Protein AF-A0A965YKV5-F1 (afdb_monomer)

Solvent-accessible surface area (backbone atoms only — not comparable to full-atom values): 16402 Å² total; per-residue (Å²): 143,79,88,69,66,51,101,84,70,52,52,84,36,39,38,31,47,65,87,44,79,47,70,55,29,44,84,82,20,58,46,67,48,77,40,83,42,56,80,60,80,86,67,69,46,98,87,71,46,53,93,60,73,86,74,56,63,46,33,51,36,50,33,40,34,44,29,26,60,61,35,47,43,69,59,47,54,48,47,56,51,54,64,68,68,43,84,58,41,46,36,37,39,73,37,78,88,80,71,43,81,45,76,42,32,23,27,73,58,91,79,76,91,77,56,72,41,61,65,88,93,47,72,61,23,33,47,68,43,71,48,46,35,40,45,45,95,78,68,60,60,70,28,43,40,40,74,47,66,33,37,85,88,54,50,71,49,52,70,56,87,65,44,73,67,49,78,89,48,53,56,40,69,67,41,41,30,35,55,78,89,53,105,53,83,50,36,34,30,34,62,40,83,83,54,55,85,64,32,73,75,55,102,80,67,46,70,43,82,47,80,48,70,76,80,53,69,46,76,46,38,58,26,37,64,45,66,38,72,57,72,73,67,41,75,79,47,26,59,68,60,84,97,49,40,85,71,31,31,14,57,28,74,85,62,81,43,61,76,45,49,56,70,37,76,42,65,40,85,58,71,40,57,32,19,57,38,68,87

Structure (mmCIF, N/CA/C/O backbone):
data_AF-A0A965YKV5-F1
#
_entry.id   AF-A0A965YKV5-F1
#
loop_
_atom_site.group_PDB
_atom_site.id
_atom_site.type_symbol
_atom_site.label_atom_id
_atom_site.label_alt_id
_atom_site.label_comp_id
_atom_site.label_asym_id
_atom_site.label_entity_id
_atom_site.label_seq_id
_atom_site.pdbx_PDB_ins_code
_atom_site.Cartn_x
_atom_site.Cartn_y
_atom_site.Cartn_z
_atom_site.occupancy
_atom_site.B_iso_or_equiv
_atom_site.auth_seq_id
_atom_site.auth_comp_id
_atom_site.auth_asym_id
_atom_site.auth_atom_id
_atom_site.pdbx_PDB_model_num
ATOM 1 N N . MET A 1 1 ? -12.030 -16.998 28.968 1.00 40.94 1 MET A N 1
ATOM 2 C CA . MET A 1 1 ? -10.684 -16.764 29.525 1.00 40.94 1 MET A CA 1
ATOM 3 C C . MET A 1 1 ? -9.657 -17.226 28.504 1.00 40.94 1 MET A C 1
ATOM 5 O O . MET A 1 1 ? -9.326 -18.397 28.493 1.00 40.94 1 MET A O 1
ATOM 9 N N . ILE A 1 2 ? -9.227 -16.317 27.627 1.00 27.81 2 ILE A N 1
ATOM 10 C CA . ILE A 1 2 ? -7.944 -16.341 26.911 1.00 27.81 2 ILE A CA 1
ATOM 11 C C . ILE A 1 2 ? -7.594 -14.856 26.789 1.00 27.81 2 ILE A C 1
ATOM 13 O O . ILE A 1 2 ? -8.200 -14.149 25.991 1.00 27.81 2 ILE A O 1
ATOM 17 N N . ILE A 1 3 ? -6.732 -14.348 27.670 1.00 35.91 3 ILE A N 1
ATOM 18 C CA . ILE A 1 3 ? -6.155 -13.011 27.503 1.00 35.91 3 ILE A CA 1
ATOM 19 C C . ILE A 1 3 ? -4.895 -13.251 26.681 1.00 35.91 3 ILE A C 1
ATOM 21 O O . ILE A 1 3 ? -3.844 -13.559 27.233 1.00 35.91 3 ILE A O 1
ATOM 25 N N . ALA A 1 4 ? -5.033 -13.226 25.359 1.00 39.59 4 ALA A N 1
ATOM 26 C CA . ALA A 1 4 ? -3.879 -13.196 24.480 1.00 39.59 4 ALA A CA 1
ATOM 27 C C . ALA A 1 4 ? -3.306 -11.774 24.561 1.00 39.59 4 ALA A C 1
ATOM 29 O O . ALA A 1 4 ? -3.903 -10.832 24.049 1.00 39.59 4 ALA A O 1
ATOM 30 N N . GLN A 1 5 ? -2.216 -11.607 25.308 1.00 37.53 5 GLN A N 1
ATOM 31 C CA . GLN A 1 5 ? -1.367 -10.424 25.204 1.00 37.53 5 GLN A CA 1
ATOM 32 C C . GLN A 1 5 ? -0.442 -10.641 24.005 1.00 37.53 5 GLN A C 1
ATOM 34 O O . GLN A 1 5 ? 0.254 -11.652 23.947 1.00 37.53 5 GLN A O 1
ATOM 39 N N . THR A 1 6 ? -0.471 -9.724 23.041 1.00 47.38 6 THR A N 1
ATOM 40 C CA . THR A 1 6 ? 0.520 -9.659 21.955 1.00 47.38 6 THR A CA 1
ATOM 41 C C . THR A 1 6 ? 1.818 -9.023 22.451 1.00 47.38 6 THR A C 1
ATOM 43 O O . THR A 1 6 ? 1.819 -8.372 23.493 1.00 47.38 6 THR A O 1
ATOM 46 N N . GLU A 1 7 ? 2.908 -9.181 21.697 1.00 42.69 7 GLU A N 1
ATOM 47 C CA . GLU A 1 7 ? 4.291 -8.806 22.056 1.00 42.69 7 GLU A CA 1
ATOM 48 C C . GLU A 1 7 ? 4.486 -7.343 22.518 1.00 42.69 7 GLU A C 1
ATOM 50 O O . GLU A 1 7 ? 5.434 -7.063 23.245 1.00 42.69 7 GLU A O 1
ATOM 55 N N . ASN A 1 8 ? 3.541 -6.440 22.218 1.00 48.09 8 ASN A N 1
ATOM 56 C CA . ASN A 1 8 ? 3.524 -5.041 22.678 1.00 48.09 8 ASN A CA 1
ATOM 57 C C . ASN A 1 8 ? 2.603 -4.755 23.891 1.00 48.09 8 ASN A C 1
ATOM 59 O O . ASN A 1 8 ? 2.374 -3.602 24.246 1.00 48.09 8 ASN A O 1
ATOM 63 N N . GLY A 1 9 ? 2.031 -5.777 24.536 1.00 55.31 9 GLY A N 1
ATOM 64 C CA . GLY A 1 9 ? 1.206 -5.631 25.747 1.00 55.31 9 GLY A CA 1
ATOM 65 C C . GLY A 1 9 ? -0.213 -5.078 25.537 1.00 55.31 9 GLY A C 1
ATOM 66 O O . GLY A 1 9 ? -0.958 -4.927 26.509 1.00 55.31 9 GLY A O 1
ATOM 67 N N . TYR A 1 10 ? -0.622 -4.804 24.296 1.00 59.34 10 TYR A N 1
ATOM 68 C CA . TYR A 1 10 ? -1.963 -4.308 23.980 1.00 59.34 10 TYR A CA 1
ATOM 69 C C . TYR A 1 10 ? -3.034 -5.395 24.122 1.00 59.34 10 TYR A C 1
ATOM 71 O O . TYR A 1 10 ? -2.814 -6.566 23.802 1.00 59.34 10 TYR A O 1
ATOM 79 N N . LYS A 1 11 ? -4.218 -5.005 24.604 1.00 68.38 11 LYS A N 1
ATOM 80 C CA . LYS A 1 11 ? -5.379 -5.894 24.705 1.00 68.38 11 LYS A CA 1
ATOM 81 C C . LYS A 1 11 ? -6.267 -5.728 23.473 1.00 68.38 11 LYS A C 1
ATOM 83 O O . LYS A 1 11 ? -6.603 -4.608 23.109 1.00 68.38 11 LYS A O 1
ATOM 88 N N . PHE A 1 12 ? -6.717 -6.838 22.888 1.00 70.56 12 PHE A N 1
ATOM 89 C CA . PHE A 1 12 ? -7.624 -6.851 21.726 1.00 70.56 12 PHE A CA 1
ATOM 90 C C . PHE A 1 12 ? -9.000 -6.196 21.963 1.00 70.56 12 PHE A C 1
ATOM 92 O O . PHE A 1 12 ? -9.751 -5.995 21.015 1.00 70.56 12 PHE A O 1
ATOM 99 N N . ASP A 1 13 ? -9.355 -5.902 23.216 1.00 77.81 13 ASP A N 1
ATOM 100 C CA . ASP A 1 13 ? -10.606 -5.245 23.622 1.00 77.81 13 ASP A CA 1
ATOM 101 C C . ASP A 1 13 ? -10.463 -3.720 23.787 1.00 77.81 13 ASP A C 1
ATOM 103 O O . ASP A 1 13 ? -11.301 -3.078 24.432 1.00 77.81 13 ASP A O 1
ATOM 107 N N . SER A 1 14 ? -9.368 -3.158 23.268 1.00 85.94 14 SER A N 1
ATOM 108 C CA . SER A 1 14 ? -8.971 -1.774 23.490 1.00 85.94 14 SER A CA 1
ATOM 109 C C . SER A 1 14 ? -8.605 -1.053 22.189 1.00 85.94 14 SER A C 1
ATOM 111 O O . SER A 1 14 ? -8.131 -1.661 21.232 1.00 85.94 14 SER A O 1
ATOM 113 N N . VAL A 1 15 ? -8.819 0.261 22.180 1.00 89.75 15 VAL A N 1
ATOM 114 C CA . VAL A 1 15 ? -8.443 1.200 21.115 1.00 89.75 15 VAL A CA 1
ATOM 115 C C . VAL A 1 15 ? -7.673 2.355 21.743 1.00 89.75 15 VAL A C 1
ATOM 117 O O . VAL A 1 15 ? -8.014 2.793 22.844 1.00 89.75 15 VAL A O 1
ATOM 120 N N . CYS A 1 16 ? -6.645 2.849 21.064 1.00 90.81 16 CYS A N 1
ATOM 121 C CA . CYS A 1 16 ? -6.004 4.108 21.425 1.00 90.81 16 CYS A CA 1
ATOM 122 C C . CYS A 1 16 ? -6.558 5.205 20.524 1.00 90.81 16 CYS A C 1
ATOM 124 O O . CYS A 1 16 ? -6.556 5.042 19.307 1.00 90.81 16 CYS A O 1
ATOM 126 N N . ILE A 1 17 ? -7.023 6.307 21.098 1.00 90.81 17 ILE A N 1
ATOM 127 C CA . ILE A 1 17 ? -7.524 7.460 20.352 1.00 90.81 17 ILE A CA 1
ATOM 128 C C . ILE A 1 17 ? -6.757 8.670 20.863 1.00 90.81 17 ILE A C 1
ATOM 130 O O . ILE A 1 17 ? -6.802 8.975 22.054 1.00 90.81 17 ILE A O 1
ATOM 134 N N . ASN A 1 18 ? -6.019 9.326 19.971 1.00 89.50 18 ASN A N 1
ATOM 135 C CA . ASN A 1 18 ? -5.153 10.463 20.272 1.00 89.50 18 ASN A CA 1
ATOM 136 C C . ASN A 1 18 ? -4.232 10.237 21.492 1.00 89.50 18 ASN A C 1
ATOM 138 O O . ASN A 1 18 ? -4.117 11.085 22.376 1.00 89.50 18 ASN A O 1
ATOM 142 N N . GLY A 1 19 ? -3.632 9.047 21.591 1.00 86.19 19 GLY A N 1
ATOM 143 C CA . GLY A 1 19 ? -2.753 8.669 22.705 1.00 86.19 19 GLY A CA 1
ATOM 144 C C . GLY A 1 19 ? -3.462 8.195 23.983 1.00 86.19 19 GLY A C 1
ATOM 145 O O . GLY A 1 19 ? -2.792 7.721 24.903 1.00 86.19 19 GLY A O 1
ATOM 146 N N . GLU A 1 20 ? -4.796 8.262 24.061 1.00 89.81 20 GLU A N 1
ATOM 147 C CA . GLU A 1 20 ? -5.568 7.744 25.193 1.00 89.81 20 GLU A CA 1
ATOM 148 C C . GLU A 1 20 ? -6.179 6.368 24.904 1.00 89.81 20 GLU A C 1
ATOM 150 O O . GLU A 1 20 ? -6.888 6.170 23.919 1.00 89.81 20 GLU A O 1
ATOM 155 N N . TRP A 1 21 ? -5.964 5.416 25.815 1.00 90.62 21 TRP A N 1
ATOM 156 C CA . TRP A 1 21 ? -6.527 4.071 25.708 1.00 90.62 21 TRP A CA 1
ATOM 157 C C . TRP A 1 21 ? -7.945 3.986 26.276 1.00 90.62 21 TRP A C 1
ATOM 159 O O . TRP A 1 21 ? -8.195 4.349 27.432 1.00 90.62 21 TRP A O 1
ATOM 169 N N . PHE A 1 22 ? -8.842 3.409 25.480 1.00 89.56 22 PHE A N 1
ATOM 170 C CA . PHE A 1 22 ? -10.213 3.063 25.835 1.00 89.56 22 PHE A CA 1
ATOM 171 C C . PHE A 1 22 ? -10.396 1.551 25.707 1.00 89.56 22 PHE A C 1
ATOM 173 O O . PHE A 1 22 ? -9.941 0.945 24.742 1.00 89.56 22 PHE A O 1
ATOM 180 N N . SER A 1 23 ? -11.051 0.935 26.690 1.00 86.38 23 SER A N 1
ATOM 181 C CA . SER A 1 23 ? -11.258 -0.519 26.764 1.00 86.38 23 SER A CA 1
ATOM 182 C C . SER A 1 23 ? -12.742 -0.859 26.885 1.00 86.38 23 SER A C 1
ATOM 184 O O . SER A 1 23 ? -13.577 0.028 27.065 1.00 86.38 23 SER A O 1
ATOM 186 N N . GLY A 1 24 ? -13.083 -2.146 26.796 1.00 79.44 24 GLY A N 1
ATOM 187 C CA . GLY A 1 24 ? -14.477 -2.602 26.842 1.00 79.44 24 GLY A CA 1
ATOM 188 C C . GLY A 1 24 ? -15.138 -2.666 25.466 1.00 79.44 24 GLY A C 1
ATOM 189 O O . GLY A 1 24 ? -16.363 -2.781 25.367 1.00 79.44 24 GLY A O 1
ATOM 190 N N . ILE A 1 25 ? -14.326 -2.634 24.410 1.00 80.19 25 ILE A N 1
ATOM 191 C CA . ILE A 1 25 ? -14.756 -2.956 23.057 1.00 80.19 25 ILE A CA 1
ATOM 192 C C . ILE A 1 25 ? -14.892 -4.470 23.027 1.00 80.19 25 ILE A C 1
ATOM 194 O O . ILE A 1 25 ? -13.917 -5.206 23.177 1.00 80.19 25 ILE A O 1
ATOM 198 N N . GLY A 1 26 ? -16.119 -4.969 22.903 1.00 67.44 26 GLY A N 1
ATOM 199 C CA . GLY A 1 26 ? -16.312 -6.408 22.746 1.00 67.44 26 GLY A CA 1
ATOM 200 C C . GLY A 1 26 ? -15.537 -6.921 21.524 1.00 67.44 26 GLY A C 1
ATOM 201 O O . GLY A 1 26 ? -15.268 -6.169 20.594 1.00 67.44 26 GLY A O 1
ATOM 202 N N . TYR A 1 27 ? -15.246 -8.221 21.454 1.00 62.66 27 TYR A N 1
ATOM 203 C CA . TYR A 1 27 ? -14.581 -8.812 20.278 1.00 62.66 27 TYR A CA 1
ATOM 204 C C . TYR A 1 27 ? -15.327 -8.528 18.951 1.00 62.66 27 TYR A C 1
ATOM 206 O O . TYR A 1 27 ? -14.717 -8.372 17.894 1.00 62.66 27 TYR A O 1
ATOM 214 N N . GLN A 1 28 ? -16.658 -8.417 19.021 1.00 68.81 28 GLN A N 1
ATOM 215 C CA . GLN A 1 28 ? -17.547 -8.027 17.915 1.00 68.81 28 GLN A CA 1
ATOM 216 C C . GLN A 1 28 ? -17.759 -6.508 17.800 1.00 68.81 28 GLN A C 1
ATOM 218 O O . GLN A 1 28 ? -18.384 -6.047 16.856 1.00 68.81 28 GLN A O 1
ATOM 223 N N . GLY A 1 29 ? -17.286 -5.739 18.780 1.00 74.94 29 GLY A N 1
ATOM 224 C CA . GLY A 1 29 ? -17.462 -4.294 18.841 1.00 74.94 29 GLY A CA 1
ATOM 225 C C . GLY A 1 29 ? -16.466 -3.524 17.984 1.00 74.94 29 GLY A C 1
ATOM 226 O O . GLY A 1 29 ? -16.753 -2.391 17.637 1.00 74.94 29 GLY A O 1
ATOM 227 N N . LEU A 1 30 ? -15.332 -4.124 17.613 1.00 83.94 30 LEU A N 1
ATOM 228 C CA . LEU A 1 30 ? -14.407 -3.542 16.643 1.00 83.94 30 LEU A CA 1
ATOM 229 C C . LEU A 1 30 ? -14.724 -4.079 15.247 1.00 83.94 30 LEU A C 1
ATOM 231 O O . LEU A 1 30 ? -14.591 -5.281 15.001 1.00 83.94 30 LEU A O 1
ATOM 235 N N . LEU A 1 31 ? -15.115 -3.204 14.334 1.00 84.88 31 LEU A N 1
ATOM 236 C CA . LEU A 1 31 ? -15.301 -3.508 12.920 1.00 84.88 31 LEU A CA 1
ATOM 237 C C . LEU A 1 31 ? -14.370 -2.608 12.121 1.00 84.88 31 LEU A C 1
ATOM 239 O O . LEU A 1 31 ? -14.392 -1.398 12.302 1.00 84.88 31 LEU A O 1
ATOM 243 N N . ASN A 1 32 ? -13.567 -3.177 11.233 1.00 85.25 32 ASN A N 1
ATOM 244 C CA . ASN A 1 32 ? -12.673 -2.396 10.395 1.00 85.25 32 ASN A CA 1
ATOM 245 C C . ASN A 1 32 ? -12.718 -2.881 8.948 1.00 85.25 32 ASN A C 1
ATOM 247 O O . ASN A 1 32 ? -12.924 -4.066 8.678 1.00 85.25 32 ASN A O 1
ATOM 251 N N . VAL A 1 33 ? -12.558 -1.939 8.028 1.00 85.69 33 VAL A N 1
ATOM 252 C CA . VAL A 1 33 ? -12.515 -2.207 6.596 1.00 85.69 33 VAL A CA 1
ATOM 253 C C . VAL A 1 33 ? -11.653 -1.168 5.901 1.00 85.69 33 VAL A C 1
ATOM 255 O O . VAL A 1 33 ? -11.817 0.035 6.090 1.00 85.69 33 VAL A O 1
ATOM 258 N N . ASN A 1 34 ? -10.768 -1.644 5.042 1.00 81.69 34 ASN A N 1
ATOM 259 C CA . ASN A 1 34 ? -10.006 -0.821 4.124 1.00 81.69 34 ASN A CA 1
ATOM 260 C C . ASN A 1 34 ? -10.805 -0.682 2.821 1.00 81.69 34 ASN A C 1
ATOM 262 O O . ASN A 1 34 ? -10.998 -1.653 2.089 1.00 81.69 34 ASN A O 1
ATOM 266 N N . THR A 1 35 ? -11.356 0.510 2.571 1.00 80.75 35 THR A N 1
ATOM 267 C CA . THR A 1 35 ? -12.306 0.756 1.471 1.00 80.75 35 THR A CA 1
ATOM 268 C C . THR A 1 35 ? -11.658 1.576 0.364 1.00 80.75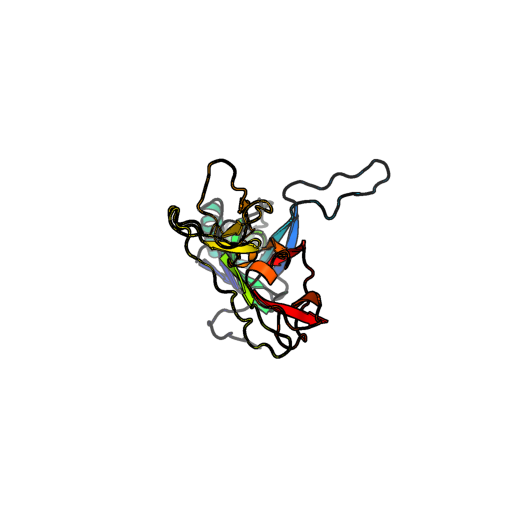 35 THR A C 1
ATOM 270 O O . THR A 1 35 ? -11.152 2.666 0.625 1.00 80.75 35 THR A O 1
ATOM 273 N N . LYS A 1 36 ? -11.721 1.096 -0.885 1.00 76.50 36 LYS A N 1
ATOM 274 C CA . LYS A 1 36 ? -11.312 1.887 -2.051 1.00 76.50 36 LYS A CA 1
ATOM 275 C C . LYS A 1 36 ? -12.275 3.065 -2.238 1.00 76.50 36 LYS A C 1
ATOM 277 O O . LYS A 1 36 ? -13.478 2.869 -2.396 1.00 76.50 36 LYS A O 1
ATOM 282 N N . THR A 1 37 ? -11.726 4.269 -2.205 1.00 77.69 37 THR A N 1
ATOM 283 C CA . THR A 1 37 ? -12.417 5.548 -2.375 1.00 77.69 37 THR A CA 1
ATOM 284 C C . THR A 1 37 ? -11.853 6.247 -3.608 1.00 77.69 37 THR A C 1
ATOM 286 O O . THR A 1 37 ? -10.693 6.039 -3.967 1.00 77.69 37 THR A O 1
ATOM 289 N N . TYR A 1 38 ? -12.689 7.027 -4.283 1.00 77.00 38 TYR A N 1
ATOM 290 C CA . TYR A 1 38 ? -12.303 7.791 -5.462 1.00 77.00 38 TYR A CA 1
ATOM 291 C C . TYR A 1 38 ? -11.936 9.216 -5.058 1.00 77.00 38 TYR A C 1
ATOM 293 O O . TYR A 1 38 ? -12.567 9.771 -4.158 1.00 77.00 38 TYR A O 1
ATOM 301 N N . VAL A 1 39 ? -10.943 9.799 -5.733 1.00 72.38 39 VAL A N 1
ATOM 302 C CA . VAL A 1 39 ? -10.695 11.248 -5.658 1.00 72.38 39 VAL A CA 1
ATOM 303 C C . VAL A 1 39 ? -11.899 11.991 -6.239 1.00 72.38 39 VAL A C 1
ATOM 305 O O . VAL A 1 39 ? -12.463 12.853 -5.574 1.00 72.38 39 VAL A O 1
ATOM 308 N N . ASP A 1 40 ? -12.345 11.558 -7.421 1.00 75.25 40 ASP A N 1
ATOM 309 C CA . ASP A 1 40 ? -13.554 12.030 -8.092 1.00 75.25 40 ASP A CA 1
ATOM 310 C C . ASP A 1 40 ? -14.510 10.859 -8.342 1.00 75.25 40 ASP A C 1
ATOM 312 O O . ASP A 1 40 ? -14.120 9.833 -8.904 1.00 75.25 40 ASP A O 1
ATOM 316 N N . GLU A 1 41 ? -15.773 10.994 -7.926 1.00 79.06 41 GLU A N 1
ATOM 317 C CA . GLU A 1 41 ? -16.755 9.913 -8.058 1.00 79.06 41 GLU A CA 1
ATOM 318 C C . GLU A 1 41 ? -16.976 9.503 -9.530 1.00 79.06 41 GLU A C 1
ATOM 320 O O . GLU A 1 41 ? -17.159 10.363 -10.401 1.00 79.06 41 GLU A O 1
ATOM 325 N N . PRO A 1 42 ? -17.020 8.189 -9.833 1.00 81.62 42 PRO A N 1
ATOM 326 C CA . PRO A 1 42 ? -17.202 7.715 -11.193 1.00 81.62 42 PRO A CA 1
ATOM 327 C C . PRO A 1 42 ? -18.592 8.062 -11.724 1.00 81.62 42 PRO A C 1
ATOM 329 O O . PRO A 1 42 ? -19.615 7.840 -11.069 1.00 81.62 42 PRO A O 1
ATOM 332 N N . THR A 1 43 ? -18.645 8.558 -12.958 1.00 83.00 43 THR A N 1
ATOM 333 C CA . THR A 1 43 ? -19.898 8.971 -13.589 1.00 83.00 43 THR A CA 1
ATOM 334 C C . THR A 1 43 ? -20.554 7.803 -14.321 1.00 83.00 43 THR A C 1
ATOM 336 O O . THR A 1 43 ? -19.923 7.056 -15.071 1.00 83.00 43 THR A O 1
ATOM 339 N N . ARG A 1 44 ? -21.860 7.624 -14.095 1.00 88.19 44 ARG A N 1
ATOM 340 C CA . ARG A 1 44 ? -22.662 6.624 -14.811 1.00 88.19 44 ARG A CA 1
ATOM 341 C C . ARG A 1 44 ? -23.191 7.201 -16.112 1.00 88.19 44 ARG A C 1
ATOM 343 O O . ARG A 1 44 ? -23.724 8.308 -16.141 1.00 88.19 44 ARG A O 1
ATOM 350 N N . SER A 1 45 ? -23.099 6.404 -17.165 1.00 87.50 45 SER A N 1
ATOM 351 C CA . SER A 1 45 ? -23.781 6.660 -18.427 1.00 87.50 45 SER A CA 1
ATOM 352 C C . SER A 1 45 ? -25.281 6.368 -18.309 1.00 87.50 45 SER A C 1
ATOM 354 O O . SER A 1 45 ? -25.734 5.683 -17.390 1.00 87.50 45 SER A O 1
ATOM 356 N N . ASN A 1 46 ? -26.068 6.873 -19.263 1.00 87.19 46 ASN A N 1
ATOM 357 C CA . ASN A 1 46 ? -27.527 6.696 -19.291 1.00 87.19 46 ASN A CA 1
ATOM 358 C C . ASN A 1 46 ? -27.977 5.226 -19.405 1.00 87.19 46 ASN A C 1
ATOM 360 O O . ASN A 1 46 ? -29.119 4.911 -19.083 1.00 87.19 46 ASN A O 1
ATOM 364 N N . ASP A 1 47 ? -27.101 4.332 -19.863 1.00 88.88 47 ASP A N 1
ATOM 365 C CA . ASP A 1 47 ? -27.327 2.883 -19.933 1.00 88.88 47 ASP A CA 1
ATOM 366 C C . ASP A 1 47 ? -26.945 2.141 -18.634 1.00 88.88 47 ASP A C 1
ATOM 368 O O . ASP A 1 47 ? -27.056 0.919 -18.558 1.00 88.88 47 ASP A O 1
ATOM 372 N N . GLY A 1 48 ? -26.501 2.869 -17.605 1.00 81.81 48 GLY A N 1
ATOM 373 C CA . GLY A 1 48 ? -26.059 2.320 -16.324 1.00 81.81 48 GLY A CA 1
ATOM 374 C C . GLY A 1 48 ? -24.605 1.839 -16.303 1.00 81.81 48 GLY A C 1
ATOM 375 O O . GLY A 1 48 ? -24.126 1.454 -15.230 1.00 81.81 48 GLY A O 1
ATOM 376 N N . SER A 1 49 ? -23.892 1.886 -17.435 1.00 86.50 49 SER A N 1
ATOM 377 C CA . SER A 1 49 ? -22.473 1.533 -17.510 1.00 86.50 49 SER A CA 1
ATOM 378 C C . SER A 1 49 ? -21.577 2.621 -16.903 1.00 86.50 49 SER A C 1
ATOM 380 O O . SER A 1 49 ? -21.929 3.803 -16.860 1.00 86.50 49 SER A O 1
ATOM 382 N N . ILE A 1 50 ? -20.401 2.212 -16.419 1.00 85.25 50 ILE A N 1
ATOM 383 C CA . ILE A 1 50 ? -19.301 3.108 -16.035 1.00 85.25 50 ILE A CA 1
ATOM 384 C C . ILE A 1 50 ? -18.134 2.771 -16.973 1.00 85.25 50 ILE A C 1
ATOM 386 O O . ILE A 1 50 ? -17.328 1.899 -16.644 1.00 85.25 50 ILE A O 1
ATOM 390 N N . PRO A 1 51 ? -18.080 3.377 -18.174 1.00 76.75 51 PRO A N 1
ATOM 391 C CA . PRO A 1 51 ? -17.155 2.959 -19.229 1.00 76.75 51 PRO A CA 1
ATOM 392 C C . PRO A 1 51 ? -15.676 3.108 -18.841 1.00 76.75 51 PRO A C 1
ATOM 394 O O . PRO A 1 51 ? -14.856 2.327 -19.309 1.00 76.75 51 PRO A O 1
ATOM 397 N N . ASN A 1 52 ? -15.362 4.027 -17.921 1.00 74.38 52 ASN A N 1
ATOM 398 C CA . ASN A 1 52 ? -13.996 4.361 -17.505 1.00 74.38 52 ASN A CA 1
ATOM 399 C C . ASN A 1 52 ? -13.716 3.981 -16.039 1.00 74.38 52 ASN A C 1
ATOM 401 O O . ASN A 1 52 ? -12.964 4.659 -15.350 1.00 74.38 52 ASN A O 1
ATOM 405 N N . ILE A 1 53 ? -14.346 2.922 -15.513 1.00 77.31 53 ILE A N 1
ATOM 406 C CA . ILE A 1 53 ? -14.240 2.549 -14.085 1.00 77.31 53 ILE A CA 1
ATOM 407 C C . ILE A 1 53 ? -12.795 2.317 -13.601 1.00 77.31 53 ILE A C 1
ATOM 409 O O . ILE A 1 53 ? -12.521 2.464 -12.413 1.00 77.31 53 ILE A O 1
ATOM 413 N N . ASN A 1 54 ? -11.877 1.989 -14.514 1.00 73.94 54 ASN A N 1
ATOM 414 C CA . ASN A 1 54 ? -10.464 1.746 -14.217 1.00 73.94 54 ASN A CA 1
ATOM 415 C C . ASN A 1 54 ? -9.563 2.979 -14.413 1.00 73.94 54 ASN A C 1
ATOM 417 O O . ASN A 1 54 ? -8.372 2.887 -14.122 1.00 73.94 54 ASN A O 1
ATOM 421 N N . ASP A 1 55 ? -10.112 4.105 -14.874 1.00 70.75 55 ASP A N 1
ATOM 422 C CA . ASP A 1 55 ? -9.337 5.301 -15.237 1.00 70.75 55 ASP A CA 1
ATOM 423 C C . ASP A 1 55 ? -9.389 6.393 -14.154 1.00 70.75 55 ASP A C 1
ATOM 425 O O . ASP A 1 55 ? -8.800 7.457 -14.325 1.00 70.75 55 ASP A O 1
ATOM 429 N N . TYR A 1 56 ? -10.105 6.155 -13.049 1.00 68.38 56 TYR A N 1
ATOM 430 C CA . TYR A 1 56 ? -10.207 7.099 -11.936 1.00 68.38 56 TYR A CA 1
ATOM 431 C C . TYR A 1 56 ? -9.090 6.897 -10.917 1.00 68.38 56 TYR A C 1
ATOM 433 O O . TYR A 1 56 ? -8.778 5.765 -10.526 1.00 68.38 56 TYR A O 1
ATOM 441 N N . ASP A 1 57 ? -8.581 8.010 -10.395 1.00 69.06 57 ASP A N 1
ATOM 442 C CA . ASP A 1 57 ? -7.673 7.992 -9.259 1.00 69.06 57 ASP A CA 1
ATOM 443 C C . ASP A 1 57 ? -8.410 7.487 -8.018 1.00 69.06 57 ASP A C 1
ATOM 445 O O . ASP A 1 57 ? -9.419 8.042 -7.567 1.00 69.06 57 ASP A O 1
ATOM 449 N N . THR A 1 58 ? -7.902 6.383 -7.475 1.00 71.06 58 THR A N 1
ATOM 450 C CA . THR A 1 58 ? -8.458 5.729 -6.293 1.00 71.06 58 THR A CA 1
ATOM 451 C C . THR A 1 58 ? -7.390 5.543 -5.236 1.00 71.06 58 THR A C 1
ATOM 453 O O . THR A 1 58 ? -6.225 5.300 -5.543 1.00 71.06 58 THR A O 1
ATOM 456 N N . PHE A 1 59 ? -7.811 5.616 -3.982 1.00 71.44 59 PHE A N 1
ATOM 457 C CA . PHE A 1 59 ? -6.977 5.355 -2.819 1.00 71.44 59 PHE A CA 1
ATOM 458 C C . PHE A 1 59 ? -7.756 4.528 -1.806 1.00 71.44 59 PHE A C 1
ATOM 460 O O . PHE A 1 59 ? -8.988 4.474 -1.821 1.00 71.44 59 PHE A O 1
ATOM 467 N N . VAL A 1 60 ? -7.044 3.838 -0.928 1.00 77.31 60 VAL A N 1
ATOM 468 C CA . VAL A 1 60 ? -7.674 3.052 0.131 1.00 77.31 60 VAL A CA 1
ATOM 469 C C . VAL A 1 60 ? -7.805 3.902 1.386 1.00 77.31 60 VAL A C 1
ATOM 471 O O . VAL A 1 60 ? -6.852 4.539 1.815 1.00 77.31 60 VAL A O 1
ATOM 474 N N . VAL A 1 61 ? -8.998 3.904 1.979 1.00 83.12 61 VAL A N 1
ATOM 475 C CA . VAL A 1 61 ? -9.290 4.593 3.238 1.00 83.12 61 VAL A CA 1
ATOM 476 C C . VAL A 1 61 ? -9.565 3.552 4.317 1.00 83.12 61 VAL A C 1
ATOM 478 O O . VAL A 1 61 ? -10.524 2.781 4.168 1.00 83.12 61 VAL A O 1
ATOM 481 N N . PRO A 1 62 ? -8.782 3.523 5.409 1.00 85.56 62 PRO A N 1
ATOM 482 C CA . PRO A 1 62 ? -9.092 2.684 6.549 1.00 85.56 62 PRO A CA 1
ATOM 483 C C . PRO A 1 62 ? -10.310 3.269 7.262 1.00 85.56 62 PRO A C 1
ATOM 485 O O . PRO A 1 62 ? -10.364 4.457 7.581 1.00 85.56 62 PRO A O 1
ATOM 488 N N . ARG A 1 63 ? -11.318 2.441 7.508 1.00 89.62 63 ARG A N 1
ATOM 489 C CA . ARG A 1 63 ? -12.490 2.800 8.307 1.00 89.62 63 ARG A CA 1
ATOM 490 C C . ARG A 1 63 ? -12.573 1.860 9.487 1.00 89.62 63 ARG A C 1
ATOM 492 O O . ARG A 1 63 ? -12.471 0.645 9.323 1.00 89.62 63 ARG A O 1
ATOM 499 N N . CYS A 1 64 ? -12.777 2.425 10.663 1.00 89.19 64 CYS A N 1
ATOM 500 C CA . CYS A 1 64 ? -12.877 1.685 11.905 1.00 89.19 64 CYS A CA 1
ATOM 501 C C . CYS A 1 64 ? -14.143 2.117 12.634 1.00 89.19 64 CYS A C 1
ATOM 503 O O . CYS A 1 64 ? -14.435 3.298 12.749 1.00 89.19 64 CYS A O 1
ATOM 505 N N . LYS A 1 65 ? -14.912 1.157 13.120 1.00 90.75 65 LYS A N 1
ATOM 506 C CA . LYS A 1 65 ? -16.125 1.370 13.891 1.00 90.75 65 LYS A CA 1
ATOM 507 C C . LYS A 1 65 ? -15.982 0.628 15.204 1.00 90.75 65 LYS A C 1
ATOM 509 O O . LYS A 1 65 ? -15.657 -0.560 15.224 1.00 90.75 65 LYS A O 1
ATOM 514 N N . VAL A 1 66 ? -16.210 1.347 16.292 1.00 89.69 66 VAL A N 1
ATOM 515 C CA . VAL A 1 66 ? -16.004 0.856 17.648 1.00 89.69 66 VAL A CA 1
ATOM 516 C C . VAL A 1 66 ? -17.318 0.931 18.410 1.00 89.69 66 VAL A C 1
ATOM 518 O O . VAL A 1 66 ? -17.914 1.995 18.523 1.00 89.69 66 VAL A O 1
ATOM 521 N N . ASN A 1 67 ? -17.761 -0.197 18.957 1.00 88.81 67 ASN A N 1
ATOM 522 C CA . ASN A 1 67 ? -18.959 -0.307 19.778 1.00 88.81 67 ASN A CA 1
ATOM 523 C C . ASN A 1 67 ? -18.594 -0.640 21.232 1.00 88.81 67 ASN A C 1
ATOM 525 O O . ASN A 1 67 ? -18.086 -1.727 21.537 1.00 88.81 67 ASN A O 1
ATOM 529 N N . PHE A 1 68 ? -18.913 0.285 22.134 1.00 86.00 68 PHE A N 1
ATOM 530 C CA . PHE A 1 68 ? -18.801 0.136 23.579 1.00 86.00 68 PHE A CA 1
ATOM 531 C C . PHE A 1 68 ? -20.156 -0.282 24.159 1.00 86.00 68 PHE A C 1
ATOM 533 O O . PHE A 1 68 ? -21.113 0.493 24.178 1.00 86.00 68 PHE A O 1
ATOM 540 N N . LYS A 1 69 ? -20.248 -1.511 24.683 1.00 83.62 69 LYS A N 1
ATOM 541 C CA . LYS A 1 69 ? -21.497 -2.023 25.285 1.00 83.62 69 LYS A CA 1
ATOM 542 C C . LYS A 1 69 ? -21.917 -1.259 26.530 1.00 83.62 69 LYS A C 1
ATOM 544 O O . LYS A 1 69 ? -23.097 -0.973 26.718 1.00 83.62 69 LYS A O 1
ATOM 549 N N . TYR A 1 70 ? -20.942 -0.911 27.354 1.00 84.06 70 TYR A N 1
ATOM 550 C CA . TYR A 1 70 ? -21.118 -0.025 28.489 1.00 84.06 70 TYR A CA 1
ATOM 551 C C . TYR A 1 70 ? -19.893 0.869 28.586 1.00 84.06 70 TYR A C 1
ATOM 553 O O . TYR A 1 70 ? -18.773 0.371 28.704 1.00 84.06 70 TYR A O 1
ATOM 561 N N . PHE A 1 71 ? -20.114 2.176 28.555 1.00 84.62 71 PHE A N 1
ATOM 562 C CA . PHE A 1 71 ? -19.054 3.166 28.595 1.00 84.62 71 PHE A CA 1
ATOM 563 C C . PHE A 1 71 ? -19.261 4.077 29.799 1.00 84.62 71 PHE A C 1
ATOM 565 O O . PHE A 1 71 ? -20.302 4.722 29.928 1.00 84.62 71 PHE A O 1
ATOM 572 N N . LYS A 1 72 ? -18.307 4.083 30.736 1.00 87.25 72 LYS A N 1
ATOM 573 C CA . LYS A 1 72 ? -18.423 4.884 31.962 1.00 87.25 72 LYS A CA 1
ATOM 574 C C . LYS A 1 72 ? -18.509 6.360 31.604 1.00 87.25 72 LYS A C 1
ATOM 576 O O . LYS A 1 72 ? -17.843 6.805 30.676 1.00 87.25 72 LYS A O 1
ATOM 581 N N . ILE A 1 73 ? -19.270 7.130 32.379 1.00 87.31 73 ILE A N 1
ATOM 582 C CA . ILE A 1 73 ? -19.439 8.562 32.100 1.00 87.31 73 ILE A CA 1
ATOM 583 C C . ILE A 1 73 ? -18.102 9.325 32.081 1.00 87.31 73 ILE A C 1
ATOM 585 O O . ILE A 1 73 ? -17.920 10.217 31.259 1.00 87.31 73 ILE A O 1
ATOM 589 N N . GLU A 1 74 ? -17.144 8.929 32.923 1.00 87.94 74 GLU A N 1
ATOM 590 C CA . GLU A 1 74 ? -15.787 9.494 32.954 1.00 87.94 74 GLU A CA 1
ATOM 591 C C . GLU A 1 74 ? -15.011 9.207 31.659 1.00 87.94 74 GLU A C 1
ATOM 593 O O . GLU A 1 74 ? -14.399 10.111 31.089 1.00 87.94 74 GLU A O 1
ATOM 598 N N . ASP A 1 75 ? -15.076 7.969 31.158 1.00 88.25 75 ASP A N 1
ATOM 599 C CA . ASP A 1 75 ? -14.422 7.568 29.908 1.00 88.25 75 ASP A CA 1
ATOM 600 C C . ASP A 1 75 ? -15.110 8.202 28.691 1.00 88.25 75 ASP A C 1
ATOM 602 O O . ASP A 1 75 ? -14.433 8.636 27.765 1.00 88.25 75 ASP A O 1
ATOM 606 N N . TYR A 1 76 ? -16.434 8.367 28.730 1.00 87.50 76 TYR A N 1
ATOM 607 C CA . TYR A 1 76 ? -17.184 9.099 27.709 1.00 87.50 76 TYR A CA 1
ATOM 608 C C . TYR A 1 76 ? -16.779 10.573 27.635 1.00 87.50 76 TYR A C 1
ATOM 610 O O . TYR A 1 76 ? -16.491 11.087 26.560 1.00 87.50 76 TYR A O 1
ATOM 618 N N . GLN A 1 77 ? -16.663 11.257 28.775 1.00 88.06 77 GLN A N 1
ATOM 619 C CA . GLN A 1 77 ? -16.183 12.642 28.803 1.00 88.06 77 GLN A CA 1
ATOM 620 C C . GLN A 1 77 ? -14.726 12.766 28.336 1.00 88.06 77 GLN A C 1
ATOM 622 O O . GLN A 1 77 ? -14.362 13.757 27.700 1.00 88.06 77 GLN A O 1
ATOM 627 N N . ARG A 1 78 ? -13.873 11.781 28.648 1.00 90.38 78 ARG A N 1
ATOM 628 C CA . ARG A 1 78 ? -12.509 11.701 28.104 1.00 90.38 78 ARG A CA 1
ATOM 629 C C . ARG A 1 78 ? -12.525 11.543 26.589 1.00 90.38 78 ARG A C 1
ATOM 631 O O . ARG A 1 78 ? -11.876 12.338 25.919 1.00 90.38 78 ARG A O 1
ATOM 638 N N . LEU A 1 79 ? -13.326 10.617 26.064 1.00 89.19 79 LEU A N 1
ATOM 639 C CA . LEU A 1 79 ? -13.484 10.418 24.628 1.00 89.19 79 LEU A CA 1
ATOM 640 C C . LEU A 1 79 ? -13.946 11.702 23.940 1.00 89.19 79 LEU A C 1
ATOM 642 O O . LEU A 1 79 ? -13.284 12.155 23.016 1.00 89.19 79 LEU A O 1
ATOM 646 N N . CYS A 1 80 ? -15.012 12.342 24.434 1.00 87.56 80 CYS A N 1
ATOM 647 C CA . CYS A 1 80 ? -15.501 13.607 23.887 1.00 87.56 80 CYS A CA 1
ATOM 648 C C . CYS A 1 80 ? -14.411 14.686 23.853 1.00 87.56 80 CYS A C 1
ATOM 650 O O . CYS A 1 80 ? -14.323 15.432 22.884 1.00 87.56 80 CYS A O 1
ATOM 652 N N . ARG A 1 81 ? -13.571 14.794 24.889 1.00 89.06 81 ARG A N 1
ATOM 653 C CA . ARG A 1 81 ? -12.455 15.755 24.888 1.00 89.06 81 ARG A CA 1
ATOM 654 C C . ARG A 1 81 ? -11.403 15.404 23.846 1.00 89.06 81 ARG A C 1
ATOM 656 O O . ARG A 1 81 ? -10.929 16.299 23.161 1.00 89.06 81 ARG A O 1
ATOM 663 N N . VAL A 1 82 ? -11.068 14.125 23.727 1.00 89.56 82 VAL A N 1
ATOM 664 C CA . VAL A 1 82 ? -10.089 13.622 22.765 1.00 89.56 82 VAL A CA 1
ATOM 665 C C . VAL A 1 82 ? -10.551 13.864 21.326 1.00 89.56 82 VAL A C 1
ATOM 667 O O . VAL A 1 82 ? -9.820 14.492 20.563 1.00 89.56 82 VAL A O 1
ATOM 670 N N . ILE A 1 83 ? -11.770 13.451 20.967 1.00 87.88 83 ILE A N 1
ATOM 671 C CA . ILE A 1 83 ? -12.271 13.557 19.587 1.00 87.88 83 ILE A CA 1
ATOM 672 C C . ILE A 1 83 ? -12.523 15.005 19.155 1.00 87.88 83 ILE A C 1
ATOM 674 O O . ILE A 1 83 ? -12.404 15.318 17.981 1.00 87.88 83 ILE A O 1
ATOM 678 N N . ASN A 1 84 ? -12.841 15.900 20.099 1.00 85.69 84 ASN A N 1
ATOM 679 C CA . ASN A 1 84 ? -13.055 17.323 19.819 1.00 85.69 84 ASN A CA 1
ATOM 680 C C . ASN A 1 84 ? -11.784 18.175 19.996 1.00 85.69 84 ASN A C 1
ATOM 682 O O . ASN A 1 84 ? -11.849 19.397 19.872 1.00 85.69 84 ASN A O 1
ATOM 686 N N . SER A 1 85 ? -10.639 17.568 20.331 1.00 86.06 85 SER A N 1
ATOM 687 C CA . SER A 1 85 ? -9.378 18.304 20.515 1.00 86.06 85 SER A CA 1
ATOM 688 C C . SER A 1 85 ? -8.728 18.723 19.195 1.00 86.06 85 SER A C 1
ATOM 690 O O . SER A 1 85 ? -7.993 19.710 19.168 1.00 86.06 85 SER A O 1
ATOM 692 N N . ALA A 1 86 ? -9.010 18.001 18.111 1.00 84.31 86 ALA A N 1
ATOM 693 C CA . ALA A 1 86 ? -8.459 18.235 16.785 1.00 84.31 86 ALA A CA 1
ATOM 694 C C . ALA A 1 86 ? -9.434 17.741 15.709 1.00 84.31 86 ALA A C 1
ATOM 696 O O . ALA A 1 86 ? -10.285 16.895 15.975 1.00 84.31 86 ALA A O 1
ATOM 697 N N . ASN A 1 87 ? -9.286 18.257 14.487 1.00 84.19 87 ASN A N 1
ATOM 698 C CA . ASN A 1 87 ? -10.079 17.802 13.340 1.00 84.19 87 ASN A CA 1
ATOM 699 C C . ASN A 1 87 ? -9.710 16.370 12.912 1.00 84.19 87 ASN A C 1
ATOM 701 O O . ASN A 1 87 ? -10.548 15.658 12.369 1.00 84.19 87 ASN A O 1
ATOM 705 N N . GLU A 1 88 ? -8.464 15.963 13.158 1.00 88.00 88 GLU A N 1
ATOM 706 C CA . GLU A 1 88 ? -7.942 14.618 12.923 1.00 88.00 88 GLU A CA 1
ATOM 707 C C . GLU A 1 88 ? -6.973 14.232 14.044 1.00 88.00 88 GLU A C 1
ATOM 709 O O . GLU A 1 88 ? -6.367 15.099 14.679 1.00 88.00 88 GLU A O 1
ATOM 714 N N . PHE A 1 89 ? -6.842 12.936 14.308 1.00 87.94 89 PHE A N 1
ATOM 715 C CA . PHE A 1 89 ? -6.002 12.406 15.380 1.00 87.94 89 PHE A CA 1
ATOM 716 C C . PHE A 1 89 ? -5.598 10.949 15.107 1.00 87.94 89 PHE A C 1
ATOM 718 O O . PHE A 1 89 ? -6.317 10.238 14.400 1.00 87.94 89 PHE A O 1
ATOM 725 N N . PRO A 1 90 ? -4.474 10.471 15.672 1.00 88.69 90 PRO A N 1
ATOM 726 C CA . PRO A 1 90 ? -4.050 9.088 15.508 1.00 88.69 90 PRO A CA 1
ATOM 727 C C . PRO A 1 90 ? -4.981 8.136 16.265 1.00 88.69 90 PRO A C 1
ATOM 729 O O . PRO A 1 90 ? -5.334 8.365 17.427 1.00 88.69 90 PRO A O 1
ATOM 732 N N . VAL A 1 91 ? -5.362 7.045 15.609 1.00 89.38 91 VAL A N 1
ATOM 733 C CA . VAL A 1 91 ? -6.158 5.953 16.166 1.00 89.38 91 VAL A CA 1
ATOM 734 C C . VAL A 1 91 ? -5.392 4.650 15.979 1.00 89.38 91 VAL A C 1
ATOM 736 O O . VAL A 1 91 ? -5.059 4.279 14.854 1.00 89.38 91 VAL A O 1
ATOM 739 N N . ILE A 1 92 ? -5.138 3.949 17.086 1.00 88.50 92 ILE A N 1
ATOM 740 C CA . ILE A 1 92 ? -4.463 2.648 17.097 1.00 88.50 92 ILE A CA 1
ATOM 741 C C . ILE A 1 92 ? -5.486 1.567 17.420 1.00 88.50 92 ILE A C 1
ATOM 743 O O . ILE A 1 92 ? -6.112 1.586 18.485 1.00 88.50 92 ILE A O 1
ATOM 747 N N . PHE A 1 93 ? -5.642 0.607 16.516 1.00 87.62 93 PHE A N 1
ATOM 748 C CA . PHE A 1 93 ? -6.557 -0.519 16.680 1.00 87.62 93 PHE A CA 1
ATOM 749 C C . PHE A 1 93 ? -6.000 -1.787 16.030 1.00 87.62 93 PHE A C 1
ATOM 751 O O . PHE A 1 93 ? -5.044 -1.755 15.258 1.00 87.62 93 PHE A O 1
ATOM 758 N N . TRP A 1 94 ? -6.598 -2.927 16.367 1.00 85.69 94 TRP A N 1
ATOM 759 C CA . TRP A 1 94 ? -6.268 -4.201 15.740 1.00 85.69 94 TRP A CA 1
ATOM 760 C C . TRP A 1 94 ? -6.994 -4.343 14.399 1.00 85.69 94 TRP A C 1
ATOM 762 O O . TRP A 1 94 ? -8.220 -4.487 14.373 1.00 85.69 94 TRP A O 1
ATOM 772 N N . ASP A 1 95 ? -6.255 -4.334 13.291 1.00 83.75 95 ASP A N 1
ATOM 773 C CA . ASP A 1 95 ? -6.815 -4.577 11.965 1.00 83.75 95 ASP A CA 1
ATOM 774 C C . ASP A 1 95 ? -7.097 -6.077 11.785 1.00 83.75 95 ASP A C 1
ATOM 776 O O . ASP A 1 95 ? -6.188 -6.908 11.759 1.00 83.75 95 ASP A O 1
ATOM 780 N N . LYS A 1 96 ? -8.376 -6.444 11.640 1.00 81.25 96 LYS A N 1
ATOM 781 C CA . LYS A 1 96 ? -8.788 -7.843 11.446 1.00 81.25 96 LYS A CA 1
ATOM 782 C C . LYS A 1 96 ? -8.510 -8.390 10.044 1.00 81.25 96 LYS A C 1
ATOM 784 O O . LYS A 1 96 ? -8.483 -9.607 9.891 1.00 81.25 96 LYS A O 1
ATOM 789 N N . GLN A 1 97 ? -8.351 -7.534 9.037 1.00 79.81 97 GLN A N 1
ATOM 790 C CA . GLN A 1 97 ? -8.028 -7.930 7.666 1.00 79.81 97 GLN A CA 1
ATOM 791 C C . GLN A 1 97 ? -6.551 -8.306 7.548 1.00 79.81 97 GLN A C 1
ATOM 793 O O . GLN A 1 97 ? -6.239 -9.335 6.956 1.00 79.81 97 GLN A O 1
ATOM 798 N N . PHE A 1 98 ? -5.665 -7.509 8.150 1.00 75.00 98 PHE A N 1
ATOM 799 C CA . PHE A 1 98 ? -4.219 -7.757 8.120 1.00 75.00 98 PHE A CA 1
ATOM 800 C C . PHE A 1 98 ? -3.704 -8.564 9.318 1.00 75.00 98 PHE A C 1
ATOM 802 O O . PHE A 1 98 ? -2.606 -9.109 9.266 1.00 75.00 98 PHE A O 1
ATOM 809 N N . GLY A 1 99 ? -4.488 -8.681 10.394 1.00 80.94 99 GLY A N 1
ATOM 810 C CA . GLY A 1 99 ? -4.096 -9.428 11.590 1.00 80.94 99 GLY A CA 1
ATOM 811 C C . GLY A 1 99 ? -2.940 -8.776 12.351 1.00 80.94 99 GLY A C 1
ATOM 812 O O . GLY A 1 99 ? -2.100 -9.488 12.897 1.00 80.94 99 GLY A O 1
ATOM 813 N N . THR A 1 100 ? -2.889 -7.443 12.376 1.00 81.75 100 THR A N 1
ATOM 814 C CA . THR A 1 100 ? -1.837 -6.668 13.045 1.00 81.75 100 THR A CA 1
ATOM 815 C C . THR A 1 100 ? -2.398 -5.392 13.676 1.00 81.75 100 THR A C 1
ATOM 817 O O . THR A 1 100 ? -3.490 -4.940 13.329 1.00 81.75 100 THR A O 1
ATOM 820 N N . TRP A 1 101 ? -1.661 -4.806 14.620 1.00 83.31 101 TRP A N 1
ATOM 821 C CA . TRP A 1 101 ? -1.957 -3.467 15.124 1.00 83.31 101 TRP A CA 1
ATOM 822 C C . TRP A 1 101 ? -1.581 -2.434 14.067 1.00 83.31 101 TRP A C 1
ATOM 824 O O . TRP A 1 101 ? -0.470 -2.464 13.541 1.00 83.31 101 TRP A O 1
ATOM 834 N N . VAL A 1 102 ? -2.504 -1.521 13.783 1.00 82.12 102 VAL A N 1
ATOM 835 C CA . VAL A 1 102 ? -2.301 -0.415 12.847 1.00 82.12 102 VAL A CA 1
ATOM 836 C C . VAL A 1 102 ? -2.538 0.905 13.560 1.00 82.12 102 VAL A C 1
ATOM 838 O O . VAL A 1 102 ? -3.369 0.991 14.466 1.00 82.12 102 VAL A O 1
ATOM 841 N N . GLU A 1 103 ? -1.804 1.927 13.141 1.00 86.69 103 GLU A N 1
ATOM 842 C CA . GLU A 1 103 ? -1.997 3.312 13.550 1.00 86.69 103 GLU A CA 1
ATOM 843 C C . GLU A 1 103 ? -2.336 4.132 12.309 1.00 86.69 103 GLU A C 1
ATOM 845 O O . GLU A 1 103 ? -1.615 4.091 11.312 1.00 86.69 103 GLU A O 1
ATOM 850 N N . HIS A 1 104 ? -3.442 4.868 12.363 1.00 84.00 104 HIS A N 1
ATOM 851 C CA . HIS A 1 104 ? -3.867 5.743 11.277 1.00 84.00 104 HIS A CA 1
ATOM 852 C C . HIS A 1 104 ? -4.322 7.086 11.831 1.00 84.00 104 HIS A C 1
ATOM 854 O O . HIS A 1 104 ? -5.001 7.129 12.856 1.00 84.00 104 HIS A O 1
ATOM 860 N N . ASN A 1 105 ? -4.034 8.176 11.120 1.00 86.50 105 ASN A N 1
ATOM 861 C CA . ASN A 1 105 ? -4.739 9.431 11.357 1.00 86.50 105 ASN A CA 1
ATOM 862 C C . ASN A 1 105 ? -6.184 9.275 10.880 1.00 86.50 105 ASN A C 1
ATOM 864 O O . ASN A 1 105 ? -6.434 8.770 9.786 1.00 86.50 105 ASN A O 1
ATOM 868 N N . MET A 1 106 ? -7.143 9.644 11.722 1.00 89.50 106 MET A N 1
ATOM 869 C CA . MET A 1 106 ? -8.567 9.518 11.436 1.00 89.50 106 MET A CA 1
ATOM 870 C C . MET A 1 106 ? -9.322 10.745 11.947 1.00 89.50 106 MET A C 1
ATOM 872 O O . MET A 1 106 ? -8.880 11.419 12.877 1.00 89.50 106 MET A O 1
ATOM 876 N N . TYR A 1 107 ? -10.494 11.000 11.374 1.00 90.25 107 TYR A N 1
ATOM 877 C CA . TYR A 1 107 ? -11.492 11.894 11.952 1.00 90.25 107 TYR A CA 1
ATOM 878 C C . TYR 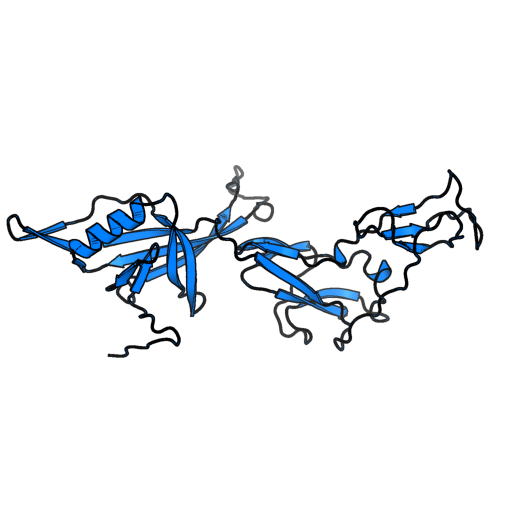A 1 107 ? -12.696 11.090 12.448 1.00 90.25 107 TYR A C 1
ATOM 880 O O . TYR A 1 107 ? -12.972 9.983 11.973 1.00 90.25 107 TYR A O 1
ATOM 888 N N . CYS A 1 108 ? -13.412 11.648 13.422 1.00 88.88 108 CYS A N 1
ATOM 889 C CA . CYS A 1 108 ? -14.672 11.089 13.900 1.00 88.88 108 CYS A CA 1
ATOM 890 C C . CYS A 1 108 ? -15.817 11.543 12.990 1.00 88.88 108 CYS A C 1
ATOM 892 O O . CYS A 1 108 ? -16.018 12.744 12.801 1.00 88.88 108 CYS A O 1
ATOM 894 N N . GLU A 1 109 ? -16.588 10.600 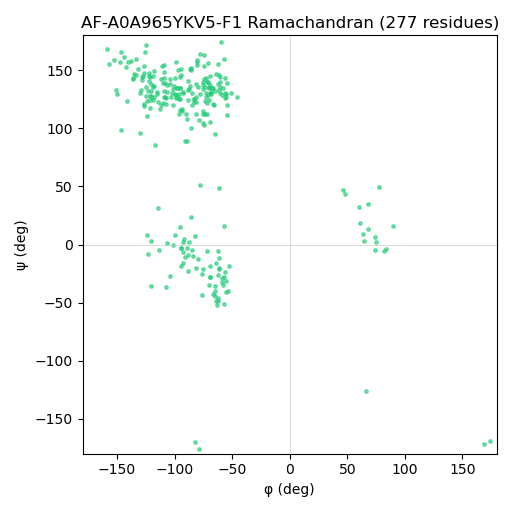12.452 1.00 85.19 109 GLU A N 1
ATOM 895 C CA . GLU A 1 109 ? -17.842 10.921 11.770 1.00 85.19 109 GLU A CA 1
ATOM 896 C C . GLU A 1 109 ? -18.803 11.619 12.761 1.00 85.19 109 GLU A C 1
ATOM 898 O O . GLU A 1 109 ? -18.844 11.223 13.930 1.00 85.19 109 GLU A O 1
ATOM 903 N N . PRO A 1 110 ? -19.556 12.661 12.348 1.00 66.81 110 PRO A N 1
ATOM 904 C CA . PRO A 1 110 ? -20.498 13.344 13.231 1.00 66.81 110 PRO A CA 1
ATOM 905 C C . PRO A 1 110 ? -21.512 12.364 13.828 1.00 66.81 110 PRO A C 1
ATOM 907 O O . PRO A 1 110 ? -22.183 11.635 13.099 1.00 66.81 110 PRO A O 1
ATOM 910 N N . GLU A 1 111 ? -21.633 12.356 15.152 1.00 65.31 111 GLU A N 1
ATOM 911 C CA . GLU A 1 111 ? -22.449 11.368 15.857 1.00 65.31 111 GLU A CA 1
ATOM 912 C C . GLU A 1 111 ? -23.926 11.761 15.985 1.00 65.31 111 GLU A C 1
ATOM 914 O O . GLU A 1 111 ? -24.286 12.934 16.120 1.00 65.31 111 GLU A O 1
ATOM 919 N N . GLU A 1 112 ? -24.788 10.744 16.035 1.00 58.72 112 GLU A N 1
ATOM 920 C CA . GLU A 1 112 ? -26.170 10.872 16.498 1.00 58.72 112 GLU A CA 1
ATOM 921 C C . GLU A 1 112 ? -26.247 10.866 18.040 1.00 58.72 112 GLU A C 1
ATOM 923 O O . GLU A 1 112 ? -25.349 10.392 18.734 1.00 58.72 112 GLU A O 1
ATOM 928 N N . MET A 1 113 ? -27.340 11.391 18.609 1.00 59.66 113 MET A N 1
ATOM 929 C CA . MET A 1 113 ? -27.514 11.519 20.065 1.00 59.66 113 MET A CA 1
ATOM 930 C C . MET A 1 113 ? -27.322 10.186 20.820 1.00 59.66 113 MET A C 1
ATOM 932 O O . MET A 1 113 ? -28.093 9.239 20.649 1.00 59.66 113 MET A O 1
ATOM 936 N N . ALA A 1 114 ? -26.345 10.145 21.732 1.00 67.94 114 ALA A N 1
ATOM 937 C CA . ALA A 1 114 ? -26.041 8.971 22.548 1.00 67.94 114 ALA A CA 1
ATOM 938 C C . ALA A 1 114 ? -27.103 8.692 23.633 1.00 67.94 114 ALA A C 1
ATOM 940 O O . ALA A 1 114 ? -27.585 9.598 24.321 1.00 67.94 114 ALA A O 1
ATOM 941 N N . LYS A 1 115 ? -27.438 7.410 23.849 1.00 73.69 115 LYS A N 1
ATOM 942 C CA . LYS A 1 115 ? -28.362 6.978 24.914 1.00 73.69 115 LYS A CA 1
ATOM 943 C C . LYS A 1 115 ? -27.656 6.950 26.271 1.00 73.69 115 LYS A C 1
ATOM 945 O O . LYS A 1 115 ? -26.863 6.053 26.558 1.00 73.69 115 LYS A O 1
ATOM 950 N N . MET A 1 116 ? -27.979 7.912 27.132 1.00 79.75 116 MET A N 1
ATOM 951 C CA . MET A 1 116 ? -27.448 7.977 28.497 1.00 79.75 116 MET A CA 1
ATOM 952 C C . MET A 1 116 ? -28.177 7.019 29.445 1.00 79.75 116 MET A C 1
ATOM 954 O O . MET A 1 116 ? -29.405 6.964 29.466 1.00 79.75 116 MET A O 1
ATOM 958 N N . PHE A 1 117 ? -27.416 6.300 30.272 1.00 77.75 117 PHE A N 1
ATOM 959 C CA . PHE A 1 117 ? -27.938 5.469 31.351 1.00 77.75 117 PHE A CA 1
ATOM 960 C C . PHE A 1 117 ? -27.960 6.253 32.666 1.00 77.75 117 PHE A C 1
ATOM 962 O O . PHE A 1 117 ? -26.916 6.624 33.217 1.00 77.75 117 PHE A O 1
ATOM 969 N N . ASN A 1 118 ? -29.167 6.493 33.173 1.00 80.50 118 ASN A N 1
ATOM 970 C CA . ASN A 1 118 ? -29.426 7.226 34.401 1.00 80.50 118 ASN A CA 1
ATOM 971 C C . ASN A 1 118 ? -30.208 6.382 35.416 1.00 80.50 118 ASN A C 1
ATOM 973 O O . ASN A 1 118 ? -31.107 5.620 35.070 1.00 80.50 118 ASN A O 1
ATOM 977 N N . VAL A 1 119 ? -29.897 6.572 36.698 1.00 73.50 119 VAL A N 1
ATOM 978 C CA . VAL A 1 119 ? -30.730 6.098 37.812 1.00 73.50 119 VAL A CA 1
ATOM 979 C C . VAL A 1 1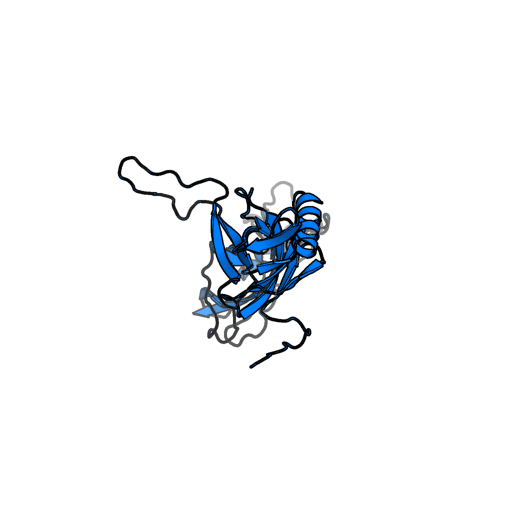19 ? -31.053 7.316 38.668 1.00 73.50 119 VAL A C 1
ATOM 981 O O . VAL A 1 119 ? -30.171 7.910 39.287 1.00 73.50 119 VAL A O 1
ATOM 984 N N . GLY A 1 120 ? -32.316 7.740 38.650 1.00 80.69 120 GLY A N 1
ATOM 985 C CA . GLY A 1 120 ? -32.717 9.024 39.228 1.00 80.69 120 GLY A CA 1
ATOM 986 C C . GLY A 1 120 ? -32.114 10.206 38.458 1.00 80.69 120 GLY A C 1
ATOM 987 O O . GLY A 1 120 ? -32.283 10.307 37.244 1.00 80.69 120 GLY A O 1
ATOM 988 N N . THR A 1 121 ? -31.418 11.100 39.165 1.00 76.88 121 THR A N 1
ATOM 989 C CA . THR A 1 121 ? -30.735 12.282 38.599 1.00 76.88 121 THR A CA 1
ATOM 990 C C . THR A 1 121 ? -29.257 12.040 38.281 1.00 76.88 121 THR A C 1
ATOM 992 O O . THR A 1 121 ? -28.590 12.932 37.760 1.00 76.88 121 THR A O 1
ATOM 995 N N . SER A 1 122 ? -28.732 10.851 38.586 1.00 75.06 122 SER A N 1
ATOM 996 C CA . SER A 1 122 ? -27.328 10.503 38.371 1.00 75.06 122 SER A CA 1
ATOM 997 C C . SER A 1 122 ? -27.147 9.762 37.047 1.00 75.06 122 SER A C 1
ATOM 999 O O . SER A 1 122 ? -27.846 8.784 36.776 1.00 75.06 122 SER A O 1
ATOM 1001 N N . VAL A 1 123 ? -26.194 10.222 36.232 1.00 80.25 123 VAL A N 1
ATOM 1002 C CA . VAL A 1 123 ? -25.772 9.569 34.983 1.00 80.25 123 VAL A CA 1
ATOM 1003 C C . VAL A 1 123 ? -24.549 8.706 35.274 1.00 80.25 123 VAL A C 1
ATOM 1005 O O . VAL A 1 123 ? -23.561 9.199 35.812 1.00 80.25 123 VAL A O 1
ATOM 1008 N N . PHE A 1 124 ? -24.614 7.423 34.924 1.00 82.00 124 PHE A N 1
ATOM 1009 C CA . PHE A 1 124 ? -23.557 6.448 35.230 1.00 82.00 124 PHE A CA 1
ATOM 1010 C C . PHE A 1 124 ? -22.704 6.106 34.005 1.00 82.00 124 PHE A C 1
ATOM 1012 O O . PHE A 1 124 ? -21.524 5.768 34.136 1.00 82.00 124 PHE A O 1
ATOM 1019 N N . GLY A 1 125 ? -23.277 6.228 32.809 1.00 85.56 125 GLY A N 1
ATOM 1020 C CA . GLY A 1 125 ? -22.579 5.926 31.570 1.00 85.56 125 GLY A CA 1
ATOM 1021 C C . GLY A 1 125 ? -23.470 5.999 30.342 1.00 85.56 125 GLY A C 1
ATOM 1022 O O . GLY A 1 125 ? -24.607 6.468 30.401 1.00 85.56 125 GLY A O 1
ATOM 1023 N N . VAL A 1 126 ? -22.928 5.513 29.236 1.00 85.00 126 VAL A N 1
ATOM 1024 C CA . VAL A 1 126 ? -23.589 5.404 27.938 1.00 85.00 126 VAL A CA 1
ATOM 1025 C C . VAL A 1 126 ? -23.661 3.925 27.566 1.00 85.00 126 VAL A C 1
ATOM 1027 O O . VAL A 1 126 ? -22.707 3.173 27.786 1.00 85.00 126 VAL A O 1
ATOM 1030 N N . LEU A 1 127 ? -24.815 3.496 27.057 1.00 84.94 127 LEU A N 1
ATOM 1031 C CA . LEU A 1 127 ? -25.055 2.115 26.635 1.00 84.94 127 LEU A CA 1
ATOM 1032 C C . LEU A 1 127 ? -25.013 2.002 25.116 1.00 84.94 127 LEU A C 1
ATOM 1034 O O . LEU A 1 127 ? -25.529 2.882 24.430 1.00 84.94 127 LEU A O 1
ATOM 1038 N N . ASP A 1 128 ? -24.457 0.888 24.629 1.00 83.56 128 ASP A N 1
ATOM 1039 C CA . ASP A 1 128 ? -24.384 0.538 23.202 1.00 83.56 128 ASP A CA 1
ATOM 1040 C C . ASP A 1 128 ? -23.917 1.708 22.322 1.00 83.56 128 ASP A C 1
ATOM 1042 O O . ASP A 1 128 ? -24.510 2.018 21.290 1.00 83.56 128 ASP A O 1
ATOM 1046 N N . TYR A 1 129 ? -22.854 2.375 22.759 1.00 84.94 129 TYR A N 1
ATOM 1047 C CA . TYR A 1 129 ? -22.324 3.546 22.085 1.00 84.94 129 TYR A CA 1
ATOM 1048 C C . TYR A 1 129 ? -21.408 3.128 20.938 1.00 84.94 129 TYR A C 1
ATOM 1050 O O . TYR A 1 129 ? -20.445 2.390 21.148 1.00 84.94 129 TYR A O 1
ATOM 1058 N N . GLU A 1 130 ? -21.731 3.576 19.731 1.00 87.69 130 GLU A N 1
ATOM 1059 C CA . GLU A 1 130 ? -20.987 3.283 18.512 1.00 87.69 130 GLU A CA 1
ATOM 1060 C C . GLU A 1 130 ? -20.380 4.565 17.955 1.00 87.69 130 GLU A C 1
ATOM 1062 O O . GLU A 1 130 ? -21.084 5.556 17.794 1.00 87.69 130 GLU A O 1
ATOM 1067 N N . ILE A 1 131 ? -19.091 4.508 17.640 1.00 88.00 131 ILE A N 1
ATOM 1068 C CA . ILE A 1 131 ? -18.333 5.604 17.044 1.00 88.00 131 ILE A CA 1
ATOM 1069 C C . ILE A 1 131 ? -17.680 5.115 15.749 1.00 88.00 131 ILE A C 1
ATOM 1071 O O . ILE A 1 131 ? -17.134 4.006 15.696 1.00 88.00 131 ILE A O 1
ATOM 1075 N N . SER A 1 132 ? -17.758 5.933 14.700 1.00 91.19 132 SER A N 1
ATOM 1076 C CA . SER A 1 132 ? -17.130 5.677 13.402 1.00 91.19 132 SER A CA 1
ATOM 1077 C C . SER A 1 132 ? -15.928 6.599 13.217 1.00 91.19 132 SER A C 1
ATOM 1079 O O . SER A 1 132 ? -16.051 7.822 13.270 1.00 91.19 132 SER A O 1
ATOM 1081 N N . PHE A 1 133 ? -14.778 6.006 12.929 1.00 90.88 133 PHE A N 1
ATOM 1082 C CA . PHE A 1 133 ? -13.555 6.686 12.536 1.00 90.88 133 PHE A CA 1
ATOM 1083 C C . PHE A 1 133 ? -13.269 6.438 11.060 1.00 90.88 133 PHE A C 1
ATOM 1085 O O . PHE A 1 133 ? -13.308 5.301 10.573 1.00 90.88 133 PHE A O 1
ATOM 1092 N N . ILE A 1 134 ? -12.960 7.514 10.350 1.00 89.50 134 ILE A N 1
ATOM 1093 C CA . ILE A 1 134 ? -12.617 7.484 8.934 1.00 89.50 134 ILE A CA 1
ATOM 1094 C C . ILE A 1 134 ? -11.194 8.009 8.801 1.00 89.50 134 ILE A C 1
ATOM 1096 O O . ILE A 1 134 ? -10.889 9.108 9.258 1.00 89.50 134 ILE A O 1
ATOM 1100 N N . GLY A 1 135 ? -10.326 7.205 8.191 1.00 87.00 135 GLY A N 1
ATOM 1101 C CA . GLY A 1 135 ? -8.941 7.564 7.932 1.00 87.00 135 GLY A CA 1
ATOM 1102 C C . GLY A 1 135 ? -8.819 8.858 7.145 1.00 87.00 135 GLY A C 1
ATOM 1103 O O . GLY A 1 135 ? -9.447 9.015 6.098 1.00 87.00 135 GLY A O 1
ATOM 1104 N N . THR A 1 136 ? -7.988 9.764 7.646 1.00 78.50 136 THR A N 1
ATOM 1105 C CA . THR A 1 136 ? -7.458 10.883 6.879 1.00 78.50 136 THR A CA 1
ATOM 1106 C C . THR A 1 136 ? -6.098 10.468 6.333 1.00 78.50 136 THR A C 1
ATOM 1108 O O . THR A 1 136 ? -5.272 9.870 7.025 1.00 78.50 136 THR A O 1
ATOM 1111 N N . LEU A 1 137 ? -5.848 10.755 5.060 1.00 66.12 137 LEU A N 1
ATOM 1112 C CA . LEU A 1 137 ? -4.577 10.445 4.404 1.00 66.12 137 LEU A CA 1
ATOM 1113 C C . LEU A 1 137 ? -3.484 11.465 4.780 1.00 66.12 137 LEU A C 1
ATOM 1115 O O . LEU A 1 137 ? -2.855 12.042 3.902 1.00 66.12 137 LEU A O 1
ATOM 1119 N N . ASN A 1 138 ? -3.275 11.728 6.074 1.00 55.09 138 ASN A N 1
ATOM 1120 C CA . ASN A 1 138 ? -2.397 12.817 6.526 1.00 55.09 138 ASN A CA 1
ATOM 1121 C C . ASN A 1 138 ? -1.206 12.388 7.397 1.00 55.09 138 ASN A C 1
ATOM 1123 O O . ASN A 1 138 ? -0.432 13.242 7.811 1.00 55.09 138 ASN A O 1
ATOM 1127 N N . ASN A 1 139 ? -0.997 11.094 7.649 1.00 53.72 139 ASN A N 1
ATOM 1128 C CA . ASN A 1 139 ? 0.346 10.601 7.979 1.00 53.72 139 ASN A CA 1
ATOM 1129 C C . ASN A 1 139 ? 0.646 9.412 7.095 1.00 53.72 139 ASN A C 1
ATOM 1131 O O . ASN A 1 139 ? 0.201 8.286 7.312 1.00 53.72 139 ASN A O 1
ATOM 1135 N N . LEU A 1 140 ? 1.340 9.747 6.028 1.00 55.31 140 LEU A N 1
ATOM 1136 C CA . LEU A 1 140 ? 1.686 8.872 4.951 1.00 55.31 140 LEU A CA 1
ATOM 1137 C C . LEU A 1 140 ? 2.977 8.188 5.385 1.00 55.31 140 LEU A C 1
ATOM 1139 O O . LEU A 1 140 ? 4.042 8.795 5.324 1.00 55.31 140 LEU A O 1
ATOM 1143 N N . ASN A 1 141 ? 2.897 6.948 5.868 1.00 64.56 141 ASN A N 1
ATOM 1144 C CA . ASN A 1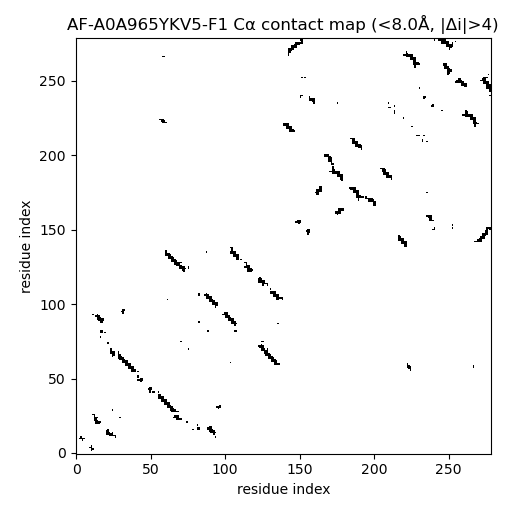 141 ? 4.080 6.103 5.778 1.00 64.56 141 ASN A CA 1
ATOM 1145 C C . ASN A 1 141 ? 4.467 6.114 4.293 1.00 64.56 141 ASN A C 1
ATOM 1147 O O . ASN A 1 141 ? 3.678 5.677 3.448 1.00 64.56 141 ASN A O 1
ATOM 1151 N N . GLU A 1 142 ? 5.600 6.739 3.980 1.00 76.56 142 GLU A N 1
ATOM 1152 C CA . GLU A 1 142 ? 6.191 6.662 2.655 1.00 76.56 142 GLU A CA 1
ATOM 1153 C C . GLU A 1 142 ? 6.747 5.254 2.521 1.00 76.56 142 GLU A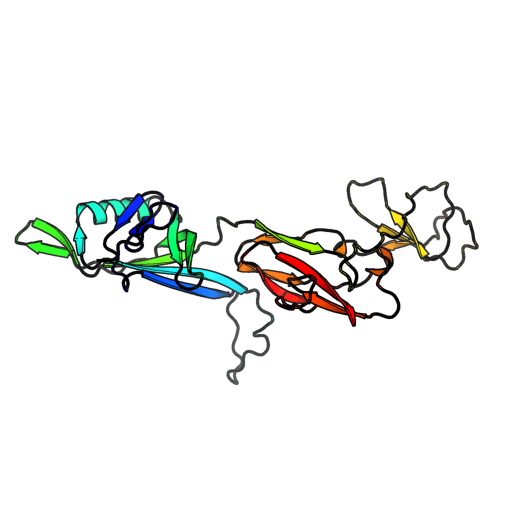 C 1
ATOM 1155 O O . GLU A 1 142 ? 7.672 4.868 3.235 1.00 76.56 142 GLU A O 1
ATOM 1160 N N . TYR A 1 143 ? 6.137 4.483 1.633 1.00 83.19 143 TYR A N 1
ATOM 1161 C CA . TYR A 1 143 ? 6.646 3.189 1.232 1.00 83.19 143 TYR A CA 1
ATOM 1162 C C . TYR A 1 143 ? 7.470 3.346 -0.024 1.00 83.19 143 TYR A C 1
ATOM 1164 O O . TYR A 1 143 ? 7.185 4.165 -0.904 1.00 83.19 143 TYR A O 1
ATOM 1172 N N . THR A 1 144 ? 8.496 2.523 -0.093 1.00 88.19 144 THR A N 1
ATOM 1173 C CA . THR A 1 144 ? 9.436 2.477 -1.192 1.00 88.19 144 THR A CA 1
ATOM 1174 C C . THR A 1 144 ? 9.101 1.302 -2.099 1.00 88.19 144 THR A C 1
ATOM 1176 O O . THR A 1 144 ? 8.846 0.185 -1.647 1.00 88.19 144 THR A O 1
ATOM 1179 N N . ILE A 1 145 ? 9.088 1.561 -3.403 1.00 89.62 145 ILE A N 1
ATOM 1180 C CA . ILE A 1 145 ? 9.223 0.515 -4.408 1.00 89.62 145 ILE A CA 1
ATOM 1181 C C . ILE A 1 145 ? 10.652 0.556 -4.917 1.00 89.62 145 ILE A C 1
ATOM 1183 O O . ILE A 1 145 ? 11.101 1.558 -5.491 1.00 89.62 145 ILE A O 1
ATOM 1187 N N . GLU A 1 146 ? 11.347 -0.560 -4.740 1.00 91.19 146 GLU A N 1
ATOM 1188 C CA . GLU A 1 146 ? 12.681 -0.766 -5.272 1.00 91.19 146 GLU A CA 1
ATOM 1189 C C . GLU A 1 146 ? 12.650 -1.795 -6.405 1.00 91.19 146 GLU A C 1
ATOM 1191 O O . GLU A 1 146 ? 12.241 -2.944 -6.243 1.00 91.19 146 GLU A O 1
ATOM 1196 N N . TYR A 1 147 ? 13.109 -1.379 -7.583 1.00 90.25 147 TYR A N 1
ATOM 1197 C CA . TYR A 1 147 ? 13.228 -2.249 -8.746 1.00 90.25 147 TYR A CA 1
ATOM 1198 C C . TYR A 1 147 ? 14.615 -2.908 -8.749 1.00 90.25 147 TYR A C 1
ATOM 1200 O O . TYR A 1 147 ? 15.641 -2.253 -8.936 1.00 90.25 147 TYR A O 1
ATOM 1208 N N . LYS A 1 148 ? 14.658 -4.225 -8.537 1.00 91.06 148 LYS A N 1
ATOM 1209 C CA . LYS A 1 148 ? 15.881 -5.033 -8.453 1.00 91.06 148 LYS A CA 1
ATOM 1210 C C . LYS A 1 148 ? 16.247 -5.581 -9.834 1.00 91.06 148 LYS A C 1
ATOM 1212 O O . LYS A 1 148 ? 15.848 -6.685 -10.204 1.00 91.06 148 LYS A O 1
ATOM 1217 N N . PHE A 1 149 ? 17.026 -4.820 -10.602 1.00 89.81 149 PHE A N 1
ATOM 1218 C CA . PHE A 1 149 ? 17.485 -5.208 -11.944 1.00 89.81 149 PHE A CA 1
ATOM 1219 C C . PHE A 1 149 ? 18.417 -6.423 -11.901 1.00 89.81 149 PHE A C 1
ATOM 1221 O O . PHE A 1 149 ? 19.625 -6.304 -11.687 1.00 89.81 149 PHE A O 1
ATOM 1228 N N . THR A 1 150 ? 17.847 -7.605 -12.107 1.00 91.31 150 THR A N 1
ATOM 1229 C CA . THR A 1 150 ? 18.539 -8.893 -12.023 1.00 91.31 150 THR A CA 1
ATOM 1230 C C . THR A 1 150 ? 18.205 -9.782 -13.227 1.00 91.31 150 THR A C 1
ATOM 1232 O O . THR A 1 150 ? 17.226 -9.529 -13.931 1.00 91.31 150 THR A O 1
ATOM 1235 N N . ASP A 1 151 ? 19.040 -10.782 -13.510 1.00 89.06 151 ASP A N 1
ATOM 1236 C CA . ASP A 1 151 ? 18.754 -11.828 -14.496 1.00 89.06 151 ASP A CA 1
ATOM 1237 C C . ASP A 1 151 ? 17.803 -12.905 -13.937 1.00 89.06 151 ASP A C 1
ATOM 1239 O O . ASP A 1 151 ? 17.289 -12.799 -12.825 1.00 89.06 151 ASP A O 1
ATOM 1243 N N . ASP A 1 152 ? 17.538 -13.953 -14.715 1.00 85.31 152 ASP A N 1
ATOM 1244 C CA . ASP A 1 152 ? 16.671 -15.075 -14.327 1.00 85.31 152 ASP A CA 1
ATOM 1245 C C . ASP A 1 152 ? 17.254 -15.967 -13.217 1.00 85.31 152 ASP A C 1
ATOM 1247 O O . ASP A 1 152 ? 16.527 -16.704 -12.554 1.00 85.31 152 ASP A O 1
ATOM 1251 N N . SER A 1 153 ? 18.565 -15.890 -12.994 1.00 86.25 153 SER A N 1
ATOM 1252 C CA . SER A 1 153 ? 19.267 -16.514 -11.868 1.00 86.25 153 SER A CA 1
ATOM 1253 C C . SER A 1 153 ? 19.329 -15.576 -10.649 1.00 86.25 153 SER A C 1
ATOM 1255 O O . SER A 1 153 ? 19.812 -15.948 -9.577 1.00 86.25 153 SER A O 1
ATOM 1257 N N . GLY A 1 154 ? 18.816 -14.357 -10.826 1.00 84.31 154 GLY A N 1
ATOM 1258 C CA . GLY A 1 154 ? 18.844 -13.191 -9.960 1.00 84.31 154 GLY A CA 1
ATOM 1259 C C . GLY A 1 154 ? 20.226 -12.656 -9.599 1.00 84.31 154 GLY A C 1
ATOM 1260 O O . GLY A 1 154 ? 20.439 -12.100 -8.520 1.00 84.31 154 GLY A O 1
ATOM 1261 N N . VAL A 1 155 ? 21.167 -12.791 -10.525 1.00 89.12 155 VAL A N 1
ATOM 1262 C CA . VAL A 1 155 ? 22.407 -12.021 -10.529 1.00 89.12 155 VAL A CA 1
ATOM 1263 C C . VAL A 1 155 ? 22.088 -10.601 -10.998 1.00 89.12 155 VAL A C 1
ATOM 1265 O O . VAL A 1 155 ? 21.317 -10.409 -11.934 1.00 89.12 155 VAL A O 1
ATOM 1268 N N . ALA A 1 156 ? 22.663 -9.583 -10.354 1.00 89.62 156 ALA A N 1
ATOM 1269 C CA . ALA A 1 156 ? 22.463 -8.190 -10.757 1.00 89.62 156 ALA A CA 1
ATOM 1270 C C . ALA A 1 156 ? 22.898 -7.958 -12.214 1.00 89.62 156 ALA A C 1
ATOM 1272 O O . ALA A 1 156 ? 23.980 -8.393 -12.622 1.00 89.62 156 ALA A O 1
ATOM 1273 N N . LEU A 1 157 ? 22.071 -7.248 -12.988 1.00 88.38 157 LEU A N 1
ATOM 1274 C CA . LEU A 1 157 ? 22.408 -6.917 -14.369 1.00 88.38 157 LEU A CA 1
ATOM 1275 C C . LEU A 1 157 ? 23.637 -6.007 -14.419 1.00 88.38 157 LEU A C 1
ATOM 1277 O O . LEU A 1 157 ? 23.859 -5.151 -13.561 1.00 88.38 157 LEU A O 1
ATOM 1281 N N . THR A 1 158 ? 24.436 -6.178 -15.469 1.00 85.12 158 THR A N 1
ATOM 1282 C CA . THR A 1 158 ? 25.641 -5.369 -15.665 1.00 85.12 158 THR A CA 1
ATOM 1283 C C . THR A 1 158 ? 25.276 -4.024 -16.275 1.00 85.12 158 THR A C 1
ATOM 1285 O O . THR A 1 158 ? 24.638 -3.980 -17.328 1.00 85.12 158 THR A O 1
ATOM 1288 N N . LEU A 1 159 ? 25.715 -2.943 -15.629 1.00 81.44 159 LEU A N 1
ATOM 1289 C CA . LEU A 1 159 ? 25.532 -1.579 -16.113 1.00 81.44 159 LEU A CA 1
ATOM 1290 C C . LEU A 1 159 ? 26.358 -1.341 -17.385 1.00 81.44 159 LEU A C 1
ATOM 1292 O O . LEU A 1 159 ? 27.540 -1.691 -17.447 1.00 81.44 159 LEU A O 1
ATOM 1296 N N . VAL A 1 160 ? 25.743 -0.718 -18.386 1.00 82.06 160 VAL A N 1
ATOM 1297 C CA . VAL A 1 160 ? 26.431 -0.230 -19.581 1.00 82.06 160 VAL A CA 1
ATOM 1298 C C . VAL A 1 160 ? 27.309 0.958 -19.184 1.00 82.06 160 VAL A C 1
ATOM 1300 O O . VAL A 1 160 ? 26.900 1.843 -18.431 1.00 82.06 160 VAL A O 1
ATOM 1303 N N . THR A 1 161 ? 28.549 0.982 -19.667 1.00 78.56 161 THR A N 1
ATOM 1304 C CA . THR A 1 161 ? 29.475 2.085 -19.397 1.00 78.56 161 THR A CA 1
ATOM 1305 C C . THR A 1 161 ? 29.027 3.345 -20.130 1.00 78.56 161 THR A C 1
ATOM 1307 O O . THR A 1 161 ? 28.913 3.327 -21.355 1.00 78.56 161 THR A O 1
ATOM 1310 N N . TYR A 1 162 ? 28.830 4.439 -19.395 1.00 79.19 162 TYR A N 1
ATOM 1311 C CA . TYR A 1 162 ? 28.534 5.757 -19.955 1.00 79.19 162 TYR A CA 1
ATOM 1312 C C . TYR A 1 162 ? 29.789 6.631 -20.001 1.00 79.19 162 TYR A C 1
ATOM 1314 O O . TYR A 1 162 ? 30.618 6.611 -19.086 1.00 79.19 162 TYR A O 1
ATOM 1322 N N . ALA A 1 163 ? 29.908 7.430 -21.057 1.00 76.88 163 ALA A N 1
ATOM 1323 C CA . ALA A 1 163 ? 30.879 8.511 -21.103 1.00 76.88 163 ALA A CA 1
ATOM 1324 C C . ALA A 1 163 ? 30.350 9.730 -20.333 1.00 76.88 163 ALA A C 1
ATOM 1326 O O . ALA A 1 163 ? 29.142 9.942 -20.210 1.00 76.88 163 ALA A O 1
ATOM 1327 N N . THR A 1 164 ? 31.258 10.559 -19.832 1.00 79.69 164 THR A N 1
ATOM 1328 C CA . THR A 1 164 ? 30.915 11.900 -19.353 1.00 79.69 164 THR A CA 1
ATOM 1329 C C . THR A 1 164 ? 30.834 12.847 -20.546 1.00 79.69 164 THR A C 1
ATOM 1331 O O . THR A 1 164 ? 31.678 12.767 -21.445 1.00 79.69 164 THR A O 1
ATOM 1334 N N . TYR A 1 165 ? 29.832 13.730 -20.571 1.00 78.50 165 TYR A N 1
ATOM 1335 C CA . TYR A 1 165 ? 29.739 14.746 -21.617 1.00 78.50 165 TYR A CA 1
ATOM 1336 C C . TYR A 1 165 ? 30.968 15.662 -21.601 1.00 78.50 165 TYR A C 1
ATOM 1338 O O . TYR A 1 165 ? 31.354 16.185 -20.557 1.00 78.50 165 TYR A O 1
ATOM 1346 N N . SER A 1 166 ? 31.575 15.863 -22.767 1.00 75.88 166 SER A N 1
ATOM 1347 C CA . SER A 1 166 ? 32.665 16.807 -22.977 1.00 75.88 166 SER A CA 1
ATOM 1348 C C . SER A 1 166 ? 32.624 17.331 -24.407 1.00 75.88 166 SER A C 1
ATOM 1350 O O . SER A 1 166 ? 32.614 16.553 -25.360 1.00 75.88 166 SER A O 1
ATOM 1352 N N . ALA A 1 167 ? 32.667 18.658 -24.546 1.00 70.25 167 ALA A N 1
ATOM 1353 C CA . ALA A 1 167 ? 32.729 19.343 -25.837 1.00 70.25 167 ALA A CA 1
ATOM 1354 C C . ALA A 1 167 ? 33.998 18.999 -26.646 1.00 70.25 167 ALA A C 1
ATOM 1356 O O . ALA A 1 167 ? 34.019 19.162 -27.861 1.00 70.25 167 ALA A O 1
ATOM 1357 N N . GLU A 1 168 ? 35.046 18.516 -25.974 1.00 71.94 168 GLU A N 1
ATOM 1358 C CA . GLU A 1 168 ? 36.345 18.164 -26.566 1.00 71.94 168 GLU A CA 1
ATOM 1359 C C . GLU A 1 168 ? 36.430 16.684 -26.970 1.00 71.94 168 GLU A C 1
ATOM 1361 O O . GLU A 1 168 ? 37.431 16.237 -27.531 1.00 71.94 168 GLU A O 1
ATOM 1366 N N . THR A 1 169 ? 35.409 15.894 -26.628 1.00 73.00 169 THR A N 1
ATOM 1367 C CA . THR A 1 169 ? 35.363 14.464 -26.931 1.00 73.00 169 THR A CA 1
ATOM 1368 C C . THR A 1 169 ? 34.560 14.224 -28.190 1.00 73.00 169 THR A C 1
ATOM 1370 O O . THR A 1 169 ? 33.632 14.957 -28.526 1.00 73.00 169 THR A O 1
ATOM 1373 N N . THR A 1 170 ? 34.933 13.160 -28.884 1.00 73.94 170 THR A N 1
ATOM 1374 C CA . THR A 1 170 ? 34.246 12.733 -30.083 1.00 73.94 170 THR A CA 1
ATOM 1375 C C . THR A 1 170 ? 33.364 11.525 -29.801 1.00 73.94 170 THR A C 1
ATOM 1377 O O . THR A 1 170 ? 33.772 10.619 -29.072 1.00 73.94 170 THR A O 1
ATOM 1380 N N . TYR A 1 171 ? 32.156 11.515 -30.365 1.00 75.38 171 TYR A N 1
ATOM 1381 C CA . TYR A 1 171 ? 31.145 10.491 -30.089 1.00 75.38 171 TYR A CA 1
ATOM 1382 C C . TYR A 1 171 ? 30.773 9.722 -31.358 1.00 75.38 171 TYR A C 1
ATOM 1384 O O . TYR A 1 171 ? 30.755 10.264 -32.464 1.00 75.38 171 TYR A O 1
ATOM 1392 N N . ASN A 1 172 ? 30.498 8.433 -31.199 1.00 77.50 172 ASN A N 1
ATOM 1393 C CA . ASN A 1 172 ? 29.960 7.561 -32.231 1.00 77.50 172 ASN A CA 1
ATOM 1394 C C . ASN A 1 172 ? 28.449 7.417 -32.060 1.00 77.50 172 ASN A C 1
ATOM 1396 O O . ASN A 1 172 ? 27.899 7.573 -30.968 1.00 77.50 172 ASN A O 1
ATOM 1400 N N . LYS A 1 173 ? 27.758 7.071 -33.150 1.00 80.00 173 LYS A N 1
ATOM 1401 C CA . LYS A 1 173 ? 26.326 6.761 -33.113 1.00 80.00 173 LYS A CA 1
ATOM 1402 C C . LYS A 1 173 ? 26.026 5.720 -32.025 1.00 80.00 173 LYS A C 1
ATOM 1404 O O . LYS A 1 173 ? 26.615 4.641 -32.024 1.00 80.00 173 LYS A O 1
ATOM 1409 N N . ASN A 1 174 ? 25.025 6.017 -31.199 1.00 78.81 174 ASN A N 1
ATOM 1410 C CA . ASN A 1 174 ? 24.574 5.271 -30.020 1.00 78.81 174 ASN A CA 1
ATOM 1411 C C . ASN A 1 174 ? 25.463 5.370 -28.776 1.00 78.81 174 ASN A C 1
ATOM 1413 O O . ASN A 1 174 ? 25.152 4.693 -27.796 1.00 78.81 174 ASN A O 1
ATOM 1417 N N . ASP A 1 175 ? 26.502 6.206 -28.770 1.00 81.56 175 ASP A N 1
ATOM 1418 C CA . ASP A 1 175 ? 27.247 6.463 -27.541 1.00 81.56 175 ASP A CA 1
ATOM 1419 C C . ASP A 1 175 ? 26.318 7.082 -26.488 1.00 81.56 175 ASP A C 1
ATOM 1421 O O . ASP A 1 175 ? 25.533 7.997 -26.766 1.00 81.56 175 ASP A O 1
ATOM 1425 N N . LEU A 1 176 ? 26.404 6.536 -25.277 1.00 82.94 176 LEU A N 1
ATOM 1426 C CA . LEU A 1 176 ? 25.607 6.930 -24.126 1.00 82.94 176 LEU A CA 1
ATOM 1427 C C . LEU A 1 176 ? 26.427 7.859 -23.246 1.00 82.94 176 LEU A C 1
ATOM 1429 O O . LEU A 1 176 ? 27.540 7.529 -22.824 1.00 82.94 176 LEU A O 1
ATOM 1433 N N . VAL A 1 177 ? 25.861 9.023 -22.963 1.00 82.75 177 VAL A N 1
ATOM 1434 C CA . VAL A 1 177 ? 26.572 10.113 -22.313 1.00 82.75 177 VAL A CA 1
ATOM 1435 C C . VAL A 1 177 ? 25.759 10.635 -21.142 1.00 82.75 177 VAL A C 1
ATOM 1437 O O . VAL A 1 177 ? 24.570 10.927 -21.264 1.00 82.75 177 VAL A O 1
ATOM 1440 N N . LYS A 1 178 ? 26.414 10.759 -19.990 1.00 82.50 178 LYS A N 1
ATOM 1441 C CA . LYS A 1 178 ? 25.849 11.376 -18.795 1.00 82.50 178 LYS A CA 1
ATOM 1442 C C . LYS A 1 178 ? 26.217 12.859 -18.769 1.00 82.50 178 LYS A C 1
ATOM 1444 O O . LYS A 1 178 ? 27.389 13.207 -18.924 1.00 82.50 178 LYS A O 1
ATOM 1449 N N . ASN A 1 179 ? 25.226 13.721 -18.553 1.00 74.94 179 ASN A N 1
ATOM 1450 C CA . ASN A 1 179 ? 25.468 15.149 -18.355 1.00 74.94 179 ASN A CA 1
ATOM 1451 C C . ASN A 1 179 ? 26.024 15.403 -16.940 1.00 74.94 179 ASN A C 1
ATOM 1453 O O . ASN A 1 179 ? 25.628 14.739 -15.982 1.00 74.94 179 ASN A O 1
ATOM 1457 N N . THR A 1 180 ? 26.989 16.314 -16.832 1.00 65.75 180 THR A N 1
ATOM 1458 C CA . THR A 1 180 ? 27.702 16.661 -15.593 1.00 65.75 180 THR A CA 1
ATOM 1459 C C . THR A 1 180 ? 27.446 18.076 -15.089 1.00 65.75 180 THR A C 1
ATOM 1461 O O . THR A 1 180 ? 27.968 18.418 -14.033 1.00 65.75 180 THR A O 1
ATOM 1464 N N . GLU A 1 181 ? 26.702 18.905 -15.822 1.00 60.72 181 GLU A N 1
ATOM 1465 C CA . GLU A 1 181 ? 26.529 20.324 -15.482 1.00 60.72 181 GLU A CA 1
ATOM 1466 C C . GLU A 1 181 ? 25.355 20.597 -14.535 1.00 60.72 181 GLU A C 1
ATOM 1468 O O . GLU A 1 181 ? 25.407 21.569 -13.789 1.00 60.72 181 GLU A O 1
ATOM 1473 N N . ASP A 1 182 ? 24.363 19.710 -14.477 1.00 50.91 182 ASP A N 1
ATOM 1474 C CA . ASP A 1 182 ? 23.248 19.803 -13.536 1.00 50.91 182 ASP A CA 1
ATOM 1475 C C . ASP A 1 182 ? 23.205 18.529 -12.687 1.00 50.91 182 ASP A C 1
ATOM 1477 O O . ASP A 1 182 ? 23.378 17.433 -13.215 1.00 50.91 182 ASP A O 1
ATOM 1481 N N . ASP A 1 183 ? 22.919 18.646 -11.387 1.00 53.69 183 ASP A N 1
ATOM 1482 C CA . ASP A 1 183 ? 22.700 17.555 -10.408 1.00 53.69 183 ASP A CA 1
ATOM 1483 C C . ASP A 1 183 ? 21.559 16.567 -10.786 1.00 53.69 183 ASP A C 1
ATOM 1485 O O . ASP A 1 183 ? 21.056 15.798 -9.965 1.00 53.69 183 ASP A O 1
ATOM 1489 N N . ILE A 1 184 ? 21.123 16.574 -12.044 1.00 53.19 184 ILE A N 1
ATOM 1490 C CA . ILE A 1 184 ? 20.054 15.772 -12.611 1.00 53.19 184 ILE A CA 1
ATOM 1491 C C . ILE A 1 184 ? 20.681 14.640 -13.433 1.00 53.19 184 ILE A C 1
ATOM 1493 O O . ILE A 1 184 ? 21.490 14.850 -14.334 1.00 53.19 184 ILE A O 1
ATOM 1497 N N . THR A 1 185 ? 20.257 13.415 -13.128 1.00 61.16 185 THR A N 1
ATOM 1498 C CA . THR A 1 185 ? 20.523 12.129 -13.794 1.00 61.16 185 THR A CA 1
ATOM 1499 C C . THR A 1 185 ? 20.014 12.071 -15.245 1.00 61.16 185 THR A C 1
ATOM 1501 O O . THR A 1 185 ? 19.337 11.124 -15.646 1.00 61.16 185 THR A O 1
ATOM 1504 N N . SER A 1 186 ? 20.321 13.079 -16.055 1.00 72.38 186 SER A N 1
ATOM 1505 C CA . SER A 1 186 ? 19.959 13.150 -17.468 1.00 72.38 186 SER A CA 1
ATOM 1506 C C . SER A 1 186 ? 20.998 12.412 -18.309 1.00 72.38 186 SER A C 1
ATOM 1508 O O . SER A 1 186 ? 22.182 12.765 -18.317 1.00 72.38 186 SER A O 1
ATOM 1510 N N . TYR A 1 187 ? 20.538 11.388 -19.026 1.00 80.75 187 TYR A N 1
ATOM 1511 C CA . TYR A 1 187 ? 21.345 10.604 -19.955 1.00 80.75 187 TYR A CA 1
ATOM 1512 C C . TYR A 1 187 ? 20.927 10.916 -21.386 1.00 80.75 187 TYR A C 1
ATOM 1514 O O . TYR A 1 187 ? 19.748 11.126 -21.675 1.00 80.75 187 TYR A O 1
ATOM 1522 N N . TYR A 1 188 ? 21.908 10.939 -22.277 1.00 82.75 188 TYR A N 1
ATOM 1523 C CA . TYR A 1 188 ? 21.729 11.277 -23.678 1.00 82.75 188 TYR A CA 1
ATOM 1524 C C . TYR A 1 188 ? 22.342 10.196 -24.554 1.00 82.75 188 TYR A C 1
ATOM 1526 O O . TYR A 1 188 ? 23.388 9.634 -24.230 1.00 82.75 188 TYR A O 1
ATOM 1534 N N . LYS A 1 189 ? 21.697 9.932 -25.685 1.00 85.06 189 LYS A N 1
ATOM 1535 C CA . LYS A 1 189 ? 22.193 9.046 -26.732 1.00 85.06 189 LYS A CA 1
ATOM 1536 C C . LYS A 1 189 ? 22.579 9.875 -27.942 1.00 85.06 189 LYS A C 1
ATOM 1538 O O . LYS A 1 189 ? 21.768 10.664 -28.433 1.00 85.06 189 LYS A O 1
ATOM 1543 N N . TYR A 1 190 ? 23.800 9.700 -28.427 1.00 83.31 190 TYR A N 1
ATOM 1544 C CA . TYR A 1 190 ? 24.244 10.364 -29.644 1.00 83.31 190 TYR A CA 1
ATOM 1545 C C . TYR A 1 190 ? 23.595 9.707 -30.868 1.00 83.31 190 TYR A C 1
ATOM 1547 O O . TYR A 1 190 ? 23.719 8.495 -31.064 1.00 83.31 190 TYR A O 1
ATOM 1555 N N . ILE A 1 191 ? 22.879 10.483 -31.686 1.00 83.12 191 ILE A N 1
ATOM 1556 C CA . ILE A 1 191 ? 22.074 9.955 -32.807 1.00 83.12 191 ILE A CA 1
ATOM 1557 C C . ILE A 1 191 ? 22.441 10.562 -34.164 1.00 83.12 191 ILE A C 1
ATOM 1559 O O . ILE A 1 191 ? 21.732 10.335 -35.144 1.00 83.12 191 ILE A O 1
ATOM 1563 N N . ASN A 1 192 ? 23.517 11.346 -34.246 1.00 76.94 192 ASN A N 1
ATOM 1564 C CA . ASN A 1 192 ? 23.930 11.918 -35.519 1.00 76.94 192 ASN A CA 1
ATOM 1565 C C . ASN A 1 192 ? 24.516 10.825 -36.438 1.00 76.94 192 ASN A C 1
ATOM 1567 O O . ASN A 1 192 ? 25.486 10.146 -36.105 1.00 76.94 192 ASN A O 1
ATOM 1571 N N . ASP A 1 193 ? 23.903 10.665 -37.611 1.00 65.56 193 ASP A N 1
ATOM 1572 C CA . ASP A 1 193 ? 24.287 9.680 -38.632 1.00 65.56 193 ASP A CA 1
ATOM 1573 C C . ASP A 1 193 ? 25.301 10.233 -39.644 1.00 65.56 193 ASP A C 1
ATOM 1575 O O . ASP A 1 193 ? 25.848 9.481 -40.450 1.00 65.56 193 ASP A O 1
ATOM 1579 N N . THR A 1 194 ? 25.533 11.550 -39.633 1.00 60.81 194 THR A N 1
ATOM 1580 C CA . THR A 1 194 ? 26.420 12.239 -40.589 1.00 60.81 194 THR A CA 1
ATOM 1581 C C . THR A 1 194 ? 27.847 12.415 -40.075 1.00 60.81 194 THR A C 1
ATOM 1583 O O . THR A 1 194 ? 28.779 12.587 -40.860 1.00 60.81 194 THR A O 1
ATOM 1586 N N . SER A 1 195 ? 28.028 12.300 -38.766 1.00 54.44 195 SER A N 1
ATOM 1587 C CA . SER A 1 195 ? 29.307 12.199 -38.076 1.00 54.44 195 SER A CA 1
ATOM 1588 C C . SER A 1 195 ? 29.913 10.813 -38.305 1.00 54.44 195 SER A C 1
ATOM 1590 O O . SER A 1 195 ? 29.389 9.803 -37.833 1.00 54.44 195 SER A O 1
ATOM 1592 N N . GLY A 1 196 ? 31.025 10.738 -39.041 1.00 54.47 196 GLY A N 1
ATOM 1593 C CA . GLY A 1 196 ? 31.867 9.537 -39.040 1.00 54.47 196 GLY A CA 1
ATOM 1594 C C . GLY A 1 196 ? 32.398 9.222 -37.632 1.00 54.47 196 GLY A C 1
ATOM 1595 O O . GLY A 1 196 ? 32.212 10.005 -36.702 1.00 54.47 196 GLY A O 1
ATOM 1596 N N . SER A 1 197 ? 33.080 8.085 -37.460 1.00 55.34 197 SER A N 1
ATOM 1597 C CA . SER A 1 197 ? 33.681 7.741 -36.164 1.00 55.34 197 SER A CA 1
ATOM 1598 C C . SER A 1 197 ? 34.624 8.840 -35.674 1.00 55.34 197 SER A C 1
ATOM 1600 O O . SER A 1 197 ? 35.553 9.213 -36.390 1.00 55.34 197 SER A O 1
ATOM 1602 N N . GLY A 1 198 ? 34.407 9.318 -34.448 1.00 54.03 198 GLY A N 1
ATOM 1603 C CA . GLY A 1 198 ? 35.258 10.329 -33.829 1.00 54.03 198 GLY A CA 1
ATOM 1604 C C . GLY A 1 198 ? 35.025 11.769 -34.322 1.00 54.03 198 GLY A C 1
ATOM 1605 O O . GLY A 1 198 ? 35.986 12.460 -34.646 1.00 54.03 198 GLY A O 1
ATOM 1606 N N . HIS A 1 199 ? 33.771 12.238 -34.348 1.00 54.41 199 HIS A N 1
ATOM 1607 C CA . HIS A 1 199 ? 33.388 13.609 -34.727 1.00 54.41 199 HIS A CA 1
ATOM 1608 C C . HIS A 1 199 ? 33.414 14.620 -33.558 1.00 54.41 199 HIS A C 1
ATOM 1610 O O . HIS A 1 199 ? 32.891 14.322 -32.487 1.00 54.41 199 HIS A O 1
ATOM 1616 N N . GLU A 1 200 ? 33.996 15.811 -33.763 1.00 58.38 200 GLU A N 1
ATOM 1617 C CA . GLU A 1 200 ? 33.959 16.939 -32.808 1.00 58.38 200 GLU A CA 1
ATOM 1618 C C . GLU A 1 200 ? 32.579 17.612 -32.799 1.00 58.38 200 GLU A C 1
ATOM 1620 O O . GLU A 1 200 ? 31.953 17.743 -33.846 1.00 58.38 200 GLU A O 1
ATOM 1625 N N . LEU A 1 201 ? 32.095 18.053 -31.635 1.00 61.66 201 LEU A N 1
ATOM 1626 C CA . LEU A 1 201 ? 30.739 18.595 -31.504 1.00 61.66 201 LEU A CA 1
ATOM 1627 C C . LEU A 1 201 ? 30.560 19.938 -32.237 1.00 61.66 201 LEU A C 1
ATOM 1629 O O . LEU A 1 201 ? 31.335 20.878 -32.075 1.00 61.66 201 LEU A O 1
ATOM 1633 N N . THR A 1 202 ? 29.490 20.027 -33.023 1.00 62.62 202 THR A N 1
ATOM 1634 C CA . THR A 1 202 ? 29.066 21.166 -33.845 1.00 62.62 202 THR A CA 1
ATOM 1635 C C . THR A 1 202 ? 27.621 21.560 -33.526 1.00 62.62 202 THR A C 1
ATOM 1637 O O . THR A 1 202 ? 26.853 20.768 -32.980 1.00 62.62 202 THR A O 1
ATOM 1640 N N . ASP A 1 203 ? 27.194 22.748 -33.963 1.00 56.91 203 ASP A N 1
ATOM 1641 C CA . ASP A 1 203 ? 25.811 23.245 -33.802 1.00 56.91 203 ASP A CA 1
ATOM 1642 C C . ASP A 1 203 ? 24.736 22.388 -34.513 1.00 56.91 203 ASP A C 1
ATOM 1644 O O . ASP A 1 203 ? 23.539 22.654 -34.393 1.00 56.91 203 ASP A O 1
ATOM 1648 N N . THR A 1 204 ? 25.143 21.374 -35.283 1.00 56.62 204 THR A N 1
ATOM 1649 C CA . THR A 1 204 ? 24.261 20.459 -36.025 1.00 56.62 204 THR A CA 1
ATOM 1650 C C . THR A 1 204 ? 24.158 19.060 -35.417 1.00 56.62 204 THR A C 1
ATOM 1652 O O . THR A 1 204 ? 23.471 18.208 -35.979 1.00 56.62 204 THR A O 1
ATOM 1655 N N . ASP A 1 205 ? 24.826 18.800 -34.292 1.00 66.69 205 ASP A N 1
ATOM 1656 C CA . ASP A 1 205 ? 24.786 17.497 -33.633 1.00 66.69 205 ASP A CA 1
ATOM 1657 C C . ASP A 1 205 ? 23.471 17.251 -32.885 1.00 66.69 205 ASP A C 1
ATOM 1659 O O . ASP A 1 205 ? 22.971 18.094 -32.138 1.00 66.69 205 ASP A O 1
ATOM 1663 N N . TYR A 1 206 ? 22.912 16.055 -33.081 1.00 73.50 206 TYR A N 1
ATOM 1664 C CA . TYR A 1 206 ? 21.634 15.651 -32.503 1.00 73.50 206 TYR A CA 1
ATOM 1665 C C . TYR A 1 206 ? 21.832 14.645 -31.368 1.00 73.50 206 TYR A C 1
ATOM 1667 O O . TYR A 1 206 ? 22.501 13.619 -31.522 1.00 73.50 206 TYR A O 1
ATOM 1675 N N . TRP A 1 207 ? 21.166 14.921 -30.249 1.00 79.00 207 TRP A N 1
ATOM 1676 C CA . TRP A 1 207 ? 21.132 14.077 -29.061 1.00 79.00 207 TRP A CA 1
ATOM 1677 C C . TRP A 1 207 ? 19.696 13.674 -28.752 1.00 79.00 207 TRP A C 1
ATOM 1679 O O . TRP A 1 207 ? 18.781 14.496 -28.816 1.00 79.00 207 TRP A O 1
ATOM 1689 N N . GLN A 1 208 ? 19.497 12.414 -28.385 1.00 82.94 208 GLN A N 1
ATOM 1690 C CA . GLN A 1 208 ? 18.229 11.929 -27.861 1.00 82.94 208 GLN A CA 1
ATOM 1691 C C . GLN A 1 208 ? 18.295 11.893 -26.334 1.00 82.94 208 GLN A C 1
ATOM 1693 O O . GLN A 1 208 ? 19.193 11.270 -25.773 1.00 82.94 208 GLN A O 1
ATOM 1698 N N . VAL A 1 209 ? 17.332 12.528 -25.665 1.00 79.50 209 VAL A N 1
ATOM 1699 C CA . VAL A 1 209 ? 17.143 12.391 -24.212 1.00 79.50 209 VAL A CA 1
ATOM 1700 C C . VAL A 1 209 ? 16.662 10.973 -23.909 1.00 79.50 209 VAL A C 1
ATOM 1702 O O . VAL A 1 209 ? 15.702 10.504 -24.525 1.00 79.50 209 VAL A O 1
ATOM 1705 N N . ILE A 1 210 ? 17.319 10.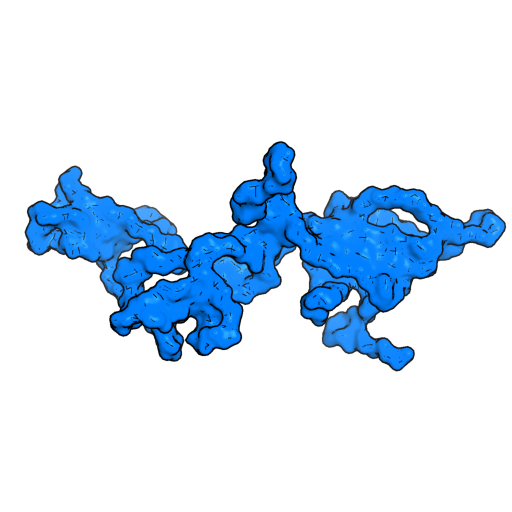302 -22.968 1.00 79.44 210 ILE A N 1
ATOM 1706 C CA . ILE A 1 210 ? 16.945 8.966 -22.502 1.00 79.44 210 ILE A CA 1
ATOM 1707 C C . ILE A 1 210 ? 16.134 9.106 -21.218 1.00 79.44 210 ILE A C 1
ATOM 1709 O O . ILE A 1 210 ? 16.507 9.850 -20.311 1.00 79.44 210 ILE A O 1
ATOM 1713 N N . ASP A 1 211 ? 15.035 8.363 -21.134 1.00 76.12 211 ASP A N 1
ATOM 1714 C CA . ASP A 1 211 ? 14.248 8.262 -19.911 1.00 76.12 211 ASP A CA 1
ATOM 1715 C C . ASP A 1 211 ? 15.025 7.477 -18.842 1.00 76.12 211 ASP A C 1
ATOM 1717 O O . ASP A 1 211 ? 15.158 6.257 -18.919 1.00 76.12 211 ASP A O 1
ATOM 1721 N N . SER A 1 212 ? 15.552 8.190 -17.849 1.00 74.81 212 SER A N 1
ATOM 1722 C CA . SER A 1 212 ? 16.289 7.616 -16.722 1.00 74.81 212 SER A CA 1
ATOM 1723 C C . SER A 1 212 ? 15.405 7.291 -15.520 1.00 74.81 212 SER A C 1
ATOM 1725 O O . SER A 1 212 ? 15.924 6.850 -14.492 1.00 74.81 212 SER A O 1
ATOM 1727 N N . SER A 1 213 ? 14.079 7.459 -15.634 1.00 73.19 213 SER A N 1
ATOM 1728 C CA . SER A 1 213 ? 13.134 7.156 -14.554 1.00 73.19 213 SER A CA 1
ATOM 1729 C C . SER A 1 213 ? 13.239 5.708 -14.087 1.00 73.19 213 SER A C 1
ATOM 1731 O O . SER A 1 213 ? 13.016 5.427 -12.918 1.00 73.19 213 SER A O 1
ATOM 1733 N N . ILE A 1 214 ? 13.660 4.787 -14.952 1.00 75.88 214 ILE A N 1
ATOM 1734 C CA . ILE A 1 214 ? 13.924 3.389 -14.606 1.00 75.88 214 ILE A CA 1
ATOM 1735 C C . ILE A 1 214 ? 14.989 3.219 -13.509 1.00 75.88 214 ILE A C 1
ATOM 1737 O O . ILE A 1 214 ? 14.918 2.271 -12.7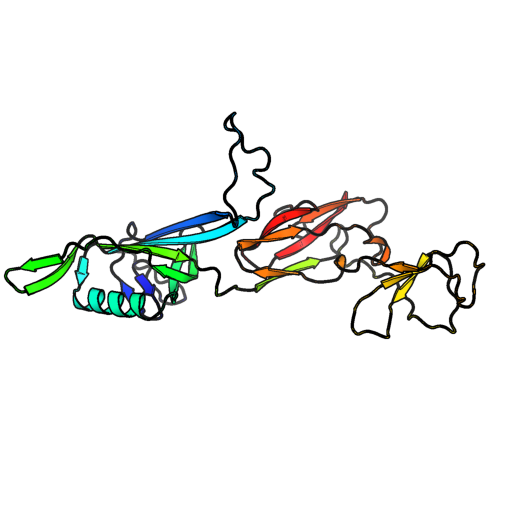40 1.00 75.88 214 ILE A O 1
ATOM 1741 N N . LEU A 1 215 ? 15.946 4.140 -13.386 1.00 74.00 215 LEU A N 1
ATOM 1742 C CA . LEU A 1 215 ? 17.068 4.024 -12.449 1.00 74.00 215 LEU A CA 1
ATOM 1743 C C . LEU A 1 215 ? 16.751 4.499 -11.028 1.00 74.00 215 LEU A C 1
ATOM 1745 O O . LEU A 1 215 ? 17.574 4.318 -10.131 1.00 74.00 215 LEU A O 1
ATOM 1749 N N . SER A 1 216 ? 15.607 5.149 -10.815 1.00 70.25 216 SER A N 1
ATOM 1750 C CA . SER A 1 216 ? 15.217 5.645 -9.497 1.00 70.25 216 SER A CA 1
ATOM 1751 C C . SER A 1 216 ? 14.325 4.651 -8.754 1.00 70.25 216 SER A C 1
ATOM 1753 O O . SER A 1 216 ? 13.545 3.909 -9.357 1.00 70.25 216 SER A O 1
ATOM 1755 N N . SER A 1 217 ? 14.392 4.666 -7.424 1.00 80.88 217 SER A N 1
ATOM 1756 C CA . SER A 1 217 ? 13.306 4.148 -6.594 1.00 80.88 217 SER A CA 1
ATOM 1757 C C . SER A 1 217 ? 12.105 5.092 -6.666 1.00 80.88 217 SER A C 1
ATOM 1759 O O . SER A 1 217 ? 12.241 6.278 -6.983 1.00 80.88 217 SER A O 1
ATOM 1761 N N . GLU A 1 218 ? 10.917 4.559 -6.401 1.00 84.44 218 GLU A N 1
ATOM 1762 C CA . GLU A 1 218 ? 9.716 5.374 -6.229 1.00 84.44 218 GLU A CA 1
ATOM 1763 C C . GLU A 1 218 ? 9.295 5.347 -4.772 1.00 84.44 218 GLU A C 1
ATOM 1765 O O . GLU A 1 218 ? 9.327 4.297 -4.130 1.00 84.44 218 GLU A O 1
ATOM 1770 N N . THR A 1 219 ? 8.885 6.500 -4.259 1.00 84.69 219 THR A N 1
ATOM 1771 C CA . THR A 1 219 ? 8.202 6.588 -2.976 1.00 84.69 219 THR A CA 1
ATOM 1772 C C . THR A 1 219 ? 6.745 6.923 -3.222 1.00 84.69 219 THR A C 1
ATOM 1774 O O . THR A 1 219 ? 6.397 7.707 -4.108 1.00 84.69 219 THR A O 1
ATOM 1777 N N . SER A 1 220 ? 5.870 6.281 -2.465 1.00 81.25 220 SER A N 1
ATOM 1778 C CA . SER A 1 220 ? 4.459 6.611 -2.465 1.00 81.25 220 SER A CA 1
ATOM 1779 C C . SER A 1 220 ? 3.889 6.365 -1.094 1.00 81.25 220 SER A C 1
ATOM 1781 O O . SER A 1 220 ? 4.395 5.588 -0.287 1.00 81.25 220 SER A O 1
ATOM 1783 N N . ASN A 1 221 ? 2.794 7.039 -0.840 1.00 79.69 221 ASN A N 1
ATOM 1784 C CA . ASN A 1 221 ? 2.139 6.953 0.433 1.00 79.69 221 ASN A CA 1
ATOM 1785 C C . ASN A 1 221 ? 1.285 5.694 0.537 1.00 79.69 221 ASN A C 1
ATOM 1787 O O . ASN A 1 221 ? 0.801 5.176 -0.473 1.00 79.69 221 ASN A O 1
ATOM 1791 N N . TRP A 1 222 ? 1.026 5.257 1.770 1.00 76.69 222 TRP A N 1
ATOM 1792 C CA . TRP A 1 222 ? 0.097 4.160 2.036 1.00 76.69 222 TRP A CA 1
ATOM 1793 C C . TRP A 1 222 ? -1.213 4.294 1.243 1.00 76.69 222 TRP A C 1
ATOM 1795 O O . TRP A 1 222 ? -1.902 5.311 1.316 1.00 76.69 222 TRP A O 1
ATOM 1805 N N . GLY A 1 223 ? -1.578 3.247 0.509 1.00 68.31 223 GLY A N 1
ATOM 1806 C CA . GLY A 1 223 ? -2.841 3.145 -0.215 1.00 68.31 223 GLY A CA 1
ATOM 1807 C C . GLY A 1 223 ? -2.946 4.003 -1.479 1.00 68.31 223 GLY A C 1
ATOM 1808 O O . GLY A 1 223 ? -3.946 3.859 -2.191 1.00 68.31 223 GLY A O 1
ATOM 1809 N N . ASN A 1 224 ? -1.952 4.842 -1.794 1.00 75.38 224 ASN A N 1
ATOM 1810 C CA . ASN A 1 224 ? -1.927 5.607 -3.038 1.00 75.38 224 ASN A CA 1
ATOM 1811 C C . ASN A 1 224 ? -1.701 4.687 -4.238 1.00 75.38 224 ASN A C 1
ATOM 1813 O O . ASN A 1 224 ? -0.965 3.700 -4.165 1.00 75.38 224 ASN A O 1
ATOM 1817 N N . SER A 1 225 ? -2.337 5.038 -5.355 1.00 78.69 225 SER A N 1
ATOM 1818 C CA . SER A 1 225 ? -2.105 4.365 -6.627 1.00 78.69 225 SER A CA 1
ATOM 1819 C C . SER A 1 225 ? -0.739 4.761 -7.188 1.00 78.69 225 SER A C 1
ATOM 1821 O O . SER A 1 225 ? -0.453 5.947 -7.345 1.00 78.69 225 SER A O 1
ATOM 1823 N N . LEU A 1 226 ? 0.085 3.772 -7.521 1.00 84.94 226 LEU A N 1
ATOM 1824 C CA . LEU A 1 226 ? 1.335 3.928 -8.253 1.00 84.94 226 LEU A CA 1
ATOM 1825 C C . LEU A 1 226 ? 1.290 3.103 -9.538 1.00 84.94 226 LEU A C 1
ATOM 1827 O O . LEU A 1 226 ? 0.733 2.004 -9.571 1.00 84.94 226 LEU A O 1
ATOM 1831 N N . LYS A 1 227 ? 1.890 3.636 -10.601 1.00 88.81 227 LYS A N 1
ATOM 1832 C CA . LYS A 1 227 ? 1.972 2.969 -11.895 1.00 88.81 227 LYS A CA 1
ATOM 1833 C C . LYS A 1 227 ? 3.291 2.215 -12.027 1.00 88.81 227 LYS A C 1
ATOM 1835 O O . LYS A 1 227 ? 4.346 2.831 -12.093 1.00 88.81 227 LYS A O 1
ATOM 1840 N N . ILE A 1 228 ? 3.223 0.892 -12.130 1.00 90.25 228 ILE A N 1
ATOM 1841 C CA . ILE A 1 228 ? 4.399 0.024 -12.251 1.00 90.25 228 ILE A CA 1
ATOM 1842 C C . ILE A 1 228 ? 5.233 0.388 -13.482 1.00 90.25 228 ILE A C 1
ATOM 1844 O O . ILE A 1 228 ? 4.713 0.434 -14.607 1.00 90.25 228 ILE A O 1
ATOM 1848 N N . LYS A 1 229 ? 6.539 0.593 -13.269 1.00 87.75 229 LYS A N 1
ATOM 1849 C CA . LYS A 1 229 ? 7.475 0.995 -14.322 1.00 87.75 229 LYS A CA 1
ATOM 1850 C C . LYS A 1 229 ? 7.551 -0.025 -15.447 1.00 87.75 229 LYS A C 1
ATOM 1852 O O . LYS A 1 229 ? 7.507 -1.243 -15.256 1.00 87.75 229 LYS A O 1
ATOM 1857 N N . THR A 1 230 ? 7.718 0.502 -16.651 1.00 86.38 230 THR A N 1
ATOM 1858 C CA . THR A 1 230 ? 8.084 -0.294 -17.823 1.00 86.38 230 THR A CA 1
ATOM 1859 C C . THR A 1 230 ? 9.600 -0.447 -17.890 1.00 86.38 230 THR A C 1
ATOM 1861 O O . THR A 1 230 ? 10.316 0.459 -17.475 1.00 86.38 230 THR A O 1
ATOM 1864 N N . LEU A 1 231 ? 10.092 -1.533 -18.489 1.00 83.06 231 LEU A N 1
ATOM 1865 C CA . LEU A 1 231 ? 11.509 -1.675 -18.851 1.00 83.06 231 LEU A CA 1
ATOM 1866 C C . LEU A 1 231 ? 11.843 -1.057 -20.222 1.00 83.06 231 LEU A C 1
ATOM 1868 O O . LEU A 1 231 ? 12.815 -1.454 -20.867 1.00 83.06 231 LEU A O 1
ATOM 1872 N N . ALA A 1 232 ? 11.040 -0.097 -20.698 1.00 75.12 232 ALA A N 1
ATOM 1873 C CA . ALA A 1 232 ? 11.380 0.650 -21.902 1.00 75.12 232 ALA A CA 1
ATOM 1874 C C . ALA A 1 232 ? 12.757 1.306 -21.708 1.00 75.12 232 ALA A C 1
ATOM 1876 O O . ALA A 1 232 ? 13.006 1.932 -20.683 1.00 75.12 232 ALA A O 1
ATOM 1877 N N . ASN A 1 233 ? 13.654 1.129 -22.681 1.00 73.12 233 ASN A N 1
ATOM 1878 C CA . ASN A 1 233 ? 15.032 1.637 -22.653 1.00 73.12 233 ASN A CA 1
ATOM 1879 C C . ASN A 1 233 ? 15.960 0.992 -21.605 1.00 73.12 233 ASN A C 1
ATOM 1881 O O . ASN A 1 233 ? 17.066 1.484 -21.405 1.00 73.12 233 ASN A O 1
ATOM 1885 N N . LEU A 1 234 ? 15.593 -0.142 -20.983 1.00 79.38 234 LEU A N 1
ATOM 1886 C CA . LEU A 1 234 ? 16.508 -0.848 -20.071 1.00 79.38 234 LEU A CA 1
ATOM 1887 C C . LEU A 1 234 ? 17.855 -1.153 -20.737 1.00 79.38 234 LEU A C 1
ATOM 1889 O O . LEU A 1 234 ? 18.889 -0.987 -20.104 1.00 79.38 234 LEU A O 1
ATOM 1893 N N . ASN A 1 235 ? 17.844 -1.544 -22.014 1.00 81.50 235 ASN A N 1
ATOM 1894 C CA . ASN A 1 235 ? 19.058 -1.857 -22.775 1.00 81.50 235 ASN A CA 1
ATOM 1895 C C . ASN A 1 235 ? 19.995 -0.657 -22.983 1.00 81.50 235 ASN A C 1
ATOM 1897 O O . ASN A 1 235 ? 21.152 -0.859 -23.337 1.00 81.50 235 ASN A O 1
ATOM 1901 N N . ASP A 1 236 ? 19.523 0.574 -22.765 1.00 81.38 236 ASP A N 1
ATOM 1902 C CA . ASP A 1 236 ? 20.391 1.752 -22.755 1.00 81.38 236 ASP A CA 1
ATOM 1903 C C . ASP A 1 236 ? 21.143 1.895 -21.413 1.00 81.38 236 ASP A C 1
ATOM 1905 O O . ASP A 1 236 ? 22.091 2.665 -21.321 1.00 81.38 236 ASP A O 1
ATOM 1909 N N . PHE A 1 237 ? 20.771 1.145 -20.370 1.00 80.50 237 PHE A N 1
ATOM 1910 C CA . PHE A 1 237 ? 21.401 1.211 -19.046 1.00 80.50 237 PHE A CA 1
ATOM 1911 C C . PHE A 1 237 ? 22.004 -0.111 -18.581 1.00 80.50 237 PHE A C 1
ATOM 1913 O O . PHE A 1 237 ? 23.047 -0.108 -17.935 1.00 80.50 237 PHE A O 1
ATOM 1920 N N . TYR A 1 238 ? 21.385 -1.240 -18.909 1.00 85.38 238 TYR A N 1
ATOM 1921 C CA . TYR A 1 238 ? 21.787 -2.567 -18.463 1.00 85.38 238 TYR A CA 1
ATOM 1922 C C . TYR A 1 238 ? 21.807 -3.555 -19.621 1.00 85.38 238 TYR A C 1
ATOM 1924 O O . TYR A 1 238 ? 20.953 -3.527 -20.505 1.00 85.38 238 TYR A O 1
ATOM 1932 N N . ASN A 1 239 ? 22.745 -4.496 -19.569 1.00 84.50 239 ASN A N 1
ATOM 1933 C CA . ASN A 1 239 ? 22.725 -5.646 -20.463 1.00 84.50 239 ASN A CA 1
ATOM 1934 C C . ASN A 1 239 ? 21.641 -6.627 -19.998 1.00 84.50 239 ASN A C 1
ATOM 1936 O O . ASN A 1 239 ? 21.836 -7.331 -19.006 1.00 84.50 239 ASN A O 1
ATOM 1940 N N . SER A 1 240 ? 20.507 -6.661 -20.703 1.00 84.38 240 SER A N 1
ATOM 1941 C CA . SER A 1 240 ? 19.443 -7.641 -20.449 1.00 84.38 240 SER A CA 1
ATOM 1942 C C . SER A 1 240 ? 19.929 -9.079 -20.689 1.00 84.38 240 SER A C 1
ATOM 1944 O O . SER A 1 240 ? 20.855 -9.287 -21.485 1.00 84.38 240 SER A O 1
ATOM 1946 N N . PRO A 1 241 ? 19.300 -10.089 -20.060 1.00 87.00 241 PRO A N 1
ATOM 1947 C CA . PRO A 1 241 ? 19.614 -11.489 -20.321 1.00 87.00 241 PRO A CA 1
ATOM 1948 C C . PRO A 1 241 ? 19.497 -11.832 -21.811 1.00 87.00 241 PRO A C 1
ATOM 1950 O O . PRO A 1 241 ? 18.587 -11.382 -22.511 1.00 87.00 241 PRO A O 1
ATOM 1953 N N . THR A 1 242 ? 20.448 -12.621 -22.310 1.00 85.75 242 THR A N 1
ATOM 1954 C CA . THR A 1 242 ? 20.541 -12.952 -23.737 1.00 85.75 242 THR A CA 1
ATOM 1955 C C . THR A 1 242 ? 19.331 -13.766 -24.192 1.00 85.75 242 THR A C 1
ATOM 1957 O O . THR A 1 242 ? 18.966 -14.737 -23.540 1.00 85.75 242 THR A O 1
ATOM 1960 N N . GLU A 1 243 ? 18.731 -13.366 -25.319 1.00 85.75 243 GLU A N 1
ATOM 1961 C CA . GLU A 1 243 ? 17.572 -14.028 -25.947 1.00 85.75 243 GLU A CA 1
ATOM 1962 C C . GLU A 1 243 ? 16.300 -14.089 -25.085 1.00 85.75 243 GLU A C 1
ATOM 1964 O O . GLU A 1 243 ? 15.397 -14.861 -25.397 1.00 85.75 243 GLU A O 1
ATOM 1969 N N . LYS A 1 244 ? 16.192 -13.248 -24.049 1.00 87.00 244 LYS A N 1
ATOM 1970 C CA . LYS A 1 244 ? 14.991 -13.162 -23.213 1.00 87.00 244 LYS A CA 1
ATOM 1971 C C . LYS A 1 244 ? 14.237 -11.859 -23.392 1.00 87.00 244 LYS A C 1
ATOM 1973 O O . LYS A 1 244 ? 14.800 -10.811 -23.715 1.00 87.00 244 LYS A O 1
ATOM 1978 N N . SER A 1 245 ? 12.943 -11.934 -23.133 1.00 87.88 245 SER A N 1
ATOM 1979 C CA . SER A 1 245 ? 12.011 -10.821 -23.141 1.00 87.88 245 SER A CA 1
ATOM 1980 C C . SER A 1 245 ? 11.512 -10.531 -21.731 1.00 87.88 245 SER A C 1
ATOM 1982 O O . SER A 1 245 ? 11.317 -11.430 -20.916 1.00 87.88 245 SER A O 1
ATOM 1984 N N . PHE A 1 246 ? 11.334 -9.250 -21.421 1.00 90.31 246 PHE A N 1
ATOM 1985 C CA . PHE A 1 246 ? 10.742 -8.845 -20.156 1.00 90.31 246 PHE A CA 1
ATOM 1986 C C . PHE A 1 246 ? 9.223 -9.016 -20.194 1.00 90.31 246 PHE A C 1
ATOM 1988 O O . PHE A 1 246 ? 8.565 -8.493 -21.096 1.00 90.31 246 PHE A O 1
ATOM 1995 N N . VAL A 1 247 ? 8.673 -9.684 -19.182 1.00 91.06 247 VAL A N 1
ATOM 1996 C CA . VAL A 1 247 ? 7.236 -9.989 -19.091 1.00 91.06 247 VAL A CA 1
ATOM 1997 C C . VAL A 1 247 ? 6.530 -9.140 -18.032 1.00 91.06 247 VAL A C 1
ATOM 1999 O O . VAL A 1 247 ? 5.388 -8.715 -18.219 1.00 91.06 247 VAL A O 1
ATOM 2002 N N . GLY A 1 248 ? 7.195 -8.866 -16.911 1.00 92.25 248 GLY A N 1
ATOM 2003 C CA . GLY A 1 248 ? 6.604 -8.160 -15.777 1.00 92.25 248 GLY A CA 1
ATOM 2004 C C . GLY A 1 248 ? 7.491 -8.218 -14.542 1.00 92.25 248 GLY A C 1
ATOM 2005 O O . GLY A 1 248 ? 8.622 -8.682 -14.598 1.00 92.25 248 GLY A O 1
ATOM 2006 N N . TRP A 1 249 ? 6.972 -7.757 -13.417 1.00 93.81 249 TRP A N 1
ATOM 2007 C CA . TRP A 1 249 ? 7.674 -7.719 -12.141 1.00 93.81 249 TRP A CA 1
ATOM 2008 C C . TRP A 1 249 ? 7.101 -8.748 -11.172 1.00 93.81 249 TRP A C 1
ATOM 2010 O O . TRP A 1 249 ? 5.902 -9.017 -11.192 1.00 93.81 249 TRP A O 1
ATOM 2020 N N . ASN A 1 250 ? 7.929 -9.294 -10.289 1.00 94.62 250 ASN A N 1
ATOM 2021 C CA . ASN A 1 250 ? 7.517 -10.206 -9.231 1.00 94.62 250 ASN A CA 1
ATOM 2022 C C . ASN A 1 250 ? 8.025 -9.724 -7.870 1.00 94.62 250 ASN A C 1
ATOM 2024 O O . ASN A 1 250 ? 9.139 -9.217 -7.781 1.00 94.62 250 ASN A O 1
ATOM 2028 N N . THR A 1 251 ? 7.252 -9.929 -6.801 1.00 94.56 251 THR A N 1
ATOM 2029 C CA . THR A 1 251 ? 7.699 -9.594 -5.432 1.00 94.56 251 THR A CA 1
ATOM 2030 C C . THR A 1 251 ? 8.774 -10.534 -4.886 1.00 94.56 251 THR A C 1
ATOM 2032 O O . THR A 1 251 ? 9.285 -10.330 -3.787 1.00 94.56 251 THR A O 1
ATOM 2035 N N . LYS A 1 252 ? 9.111 -11.595 -5.626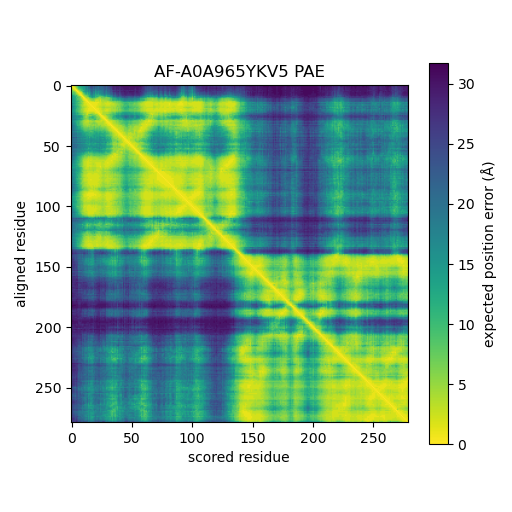 1.00 92.12 252 LYS A N 1
ATOM 2036 C CA . LYS A 1 252 ? 10.207 -12.507 -5.313 1.00 92.12 252 LYS A CA 1
ATOM 2037 C C . LYS A 1 252 ? 11.019 -12.827 -6.557 1.00 92.12 252 LYS A C 1
ATOM 2039 O O . LYS A 1 252 ? 10.481 -13.062 -7.636 1.00 92.12 252 LYS A O 1
ATOM 2044 N N . GLN A 1 253 ? 12.325 -12.939 -6.362 1.00 91.00 253 GLN A N 1
ATOM 2045 C CA . GLN A 1 253 ? 13.281 -13.325 -7.398 1.00 91.00 253 GLN A CA 1
ATOM 2046 C C . GLN A 1 253 ? 12.987 -14.703 -8.017 1.00 91.00 253 GLN A C 1
ATOM 2048 O O . GLN A 1 253 ? 13.237 -14.908 -9.195 1.00 91.00 253 GLN A O 1
ATOM 2053 N N . ASP A 1 254 ? 12.439 -15.643 -7.242 1.00 89.75 254 ASP A N 1
ATOM 2054 C CA . ASP A 1 254 ? 12.121 -17.010 -7.688 1.00 89.75 254 ASP A CA 1
ATOM 2055 C C . ASP A 1 254 ? 10.779 -17.131 -8.436 1.00 89.75 254 ASP A C 1
ATOM 2057 O O . ASP A 1 254 ? 10.313 -18.237 -8.711 1.00 89.75 254 ASP A O 1
ATOM 2061 N N . TYR A 1 255 ? 10.136 -15.997 -8.723 1.00 91.12 255 TYR A N 1
ATOM 2062 C CA . TYR A 1 255 ? 8.838 -15.879 -9.391 1.00 91.12 255 TYR A CA 1
ATOM 2063 C C . TYR A 1 255 ? 7.648 -16.483 -8.627 1.00 91.12 255 TYR A C 1
ATOM 2065 O O . TYR A 1 255 ? 6.534 -16.520 -9.148 1.00 91.12 255 TYR A O 1
ATOM 2073 N N . THR A 1 256 ? 7.828 -16.898 -7.367 1.00 91.75 256 THR A N 1
ATOM 2074 C CA . THR A 1 256 ? 6.741 -17.446 -6.531 1.00 91.75 256 THR A CA 1
ATOM 2075 C C . THR A 1 256 ? 5.915 -16.373 -5.817 1.00 91.75 256 THR A C 1
ATOM 2077 O O . THR A 1 256 ? 4.954 -16.692 -5.111 1.00 91.75 256 THR A O 1
ATOM 2080 N N . GLY A 1 257 ? 6.307 -15.104 -5.946 1.00 91.88 257 GLY A N 1
ATOM 2081 C CA . GLY A 1 257 ? 5.619 -13.956 -5.371 1.00 91.88 257 GLY A CA 1
ATOM 2082 C C . GLY A 1 257 ? 4.433 -13.477 -6.210 1.00 91.88 257 GLY A C 1
ATOM 2083 O O . GLY A 1 257 ? 3.992 -14.122 -7.164 1.00 91.88 257 GLY A O 1
ATOM 2084 N N . ALA A 1 258 ? 3.909 -12.310 -5.842 1.00 92.75 258 ALA A N 1
ATOM 2085 C CA . ALA A 1 258 ? 2.862 -11.644 -6.604 1.00 92.75 258 ALA A CA 1
ATOM 2086 C C . ALA A 1 258 ? 3.455 -11.045 -7.884 1.00 92.75 258 ALA A C 1
ATOM 2088 O O . ALA A 1 258 ? 4.521 -10.433 -7.847 1.00 92.75 258 ALA A O 1
ATOM 2089 N N . THR A 1 259 ? 2.759 -11.226 -9.007 1.00 93.88 259 THR A N 1
ATOM 2090 C CA . THR A 1 259 ? 3.173 -10.689 -10.309 1.00 93.88 259 THR A CA 1
ATOM 2091 C C . THR A 1 259 ? 2.438 -9.388 -10.611 1.00 93.88 259 THR A C 1
ATOM 2093 O O . THR A 1 259 ? 1.217 -9.317 -10.467 1.00 93.88 259 THR A O 1
ATOM 2096 N N . TYR A 1 260 ? 3.183 -8.392 -11.078 1.00 93.00 260 TYR A N 1
ATOM 2097 C CA . TYR A 1 260 ? 2.687 -7.099 -11.525 1.00 93.00 260 TYR A CA 1
ATOM 2098 C C . TYR A 1 260 ? 3.114 -6.836 -12.965 1.00 93.00 260 TYR A C 1
ATOM 2100 O O . TYR A 1 260 ? 4.282 -6.987 -13.322 1.00 93.00 260 TYR A O 1
ATOM 2108 N N . PHE A 1 261 ? 2.178 -6.408 -13.804 1.00 91.25 261 PHE A N 1
ATOM 2109 C CA . PHE A 1 261 ? 2.479 -6.083 -15.193 1.00 91.25 261 PHE A CA 1
ATOM 2110 C C . PHE A 1 261 ? 2.963 -4.640 -15.331 1.00 91.25 261 PHE A C 1
ATOM 2112 O O . PHE A 1 261 ? 2.566 -3.748 -14.581 1.00 91.25 261 PHE A O 1
ATOM 2119 N N . ALA A 1 262 ? 3.807 -4.391 -16.330 1.00 87.25 262 ALA A N 1
ATOM 2120 C CA . ALA A 1 262 ? 4.215 -3.036 -16.678 1.00 87.25 262 ALA A CA 1
ATOM 2121 C C . ALA A 1 262 ? 2.990 -2.150 -16.979 1.00 87.25 262 ALA A C 1
ATOM 2123 O O . ALA A 1 262 ? 2.024 -2.611 -17.586 1.00 87.25 262 ALA A O 1
ATOM 2124 N N . ASN A 1 263 ? 3.042 -0.874 -16.584 1.00 86.75 263 ASN A N 1
ATOM 2125 C CA . ASN A 1 263 ? 1.942 0.097 -16.668 1.00 86.75 263 ASN A CA 1
ATOM 2126 C C . ASN A 1 263 ? 0.704 -0.205 -15.807 1.00 86.75 263 ASN A C 1
ATOM 2128 O O . ASN A 1 263 ? -0.262 0.559 -15.876 1.00 86.75 263 ASN A O 1
ATOM 2132 N N . GLN A 1 264 ? 0.703 -1.271 -15.006 1.00 86.50 264 GLN A N 1
ATOM 2133 C CA . GLN A 1 264 ? -0.393 -1.561 -14.089 1.00 86.50 264 GLN A CA 1
ATOM 2134 C C . GLN A 1 264 ? -0.438 -0.528 -12.956 1.00 86.50 264 GLN A C 1
ATOM 2136 O O . GLN A 1 264 ? 0.594 -0.197 -12.377 1.00 86.50 264 GLN A O 1
ATOM 2141 N N . ASN A 1 265 ? -1.639 -0.070 -12.602 1.00 86.19 265 ASN A N 1
ATOM 2142 C CA . ASN A 1 265 ? -1.864 0.709 -11.386 1.00 86.19 265 ASN A CA 1
ATOM 2143 C C . ASN A 1 265 ? -2.017 -0.234 -10.186 1.00 86.19 265 ASN A C 1
ATOM 2145 O O . ASN A 1 265 ? -2.864 -1.134 -10.205 1.00 86.19 265 ASN A O 1
ATOM 2149 N N . ILE A 1 266 ? -1.208 -0.028 -9.149 1.00 83.44 266 ILE A N 1
ATOM 2150 C CA . ILE A 1 266 ? -1.238 -0.795 -7.900 1.00 83.44 266 ILE A CA 1
ATOM 2151 C C . ILE A 1 266 ? -1.360 0.139 -6.700 1.00 83.44 266 ILE A C 1
ATOM 2153 O O . ILE A 1 266 ? -0.931 1.283 -6.761 1.00 83.44 266 ILE A O 1
ATOM 2157 N N . SER A 1 267 ? -1.919 -0.355 -5.599 1.00 82.62 267 SER A N 1
ATOM 2158 C CA . SER A 1 267 ? -1.869 0.338 -4.309 1.00 82.62 267 SER A CA 1
ATOM 2159 C C . SER A 1 267 ? -0.780 -0.285 -3.444 1.00 82.62 267 SER A C 1
ATOM 2161 O O . SER A 1 267 ? -0.679 -1.511 -3.384 1.00 82.62 267 SER A O 1
ATOM 2163 N N . ILE A 1 268 ? 0.015 0.552 -2.781 1.00 77.62 268 ILE A N 1
ATOM 2164 C CA . ILE A 1 268 ? 1.147 0.116 -1.955 1.00 77.62 268 ILE A CA 1
ATOM 2165 C C . ILE A 1 268 ? 0.744 0.177 -0.486 1.00 77.62 268 ILE A C 1
ATOM 2167 O O . ILE A 1 268 ? 0.207 1.184 -0.030 1.00 77.62 268 ILE A O 1
ATOM 2171 N N . PHE A 1 269 ? 0.991 -0.901 0.252 1.00 79.69 269 PHE A N 1
ATOM 2172 C CA . PHE A 1 269 ? 0.636 -1.007 1.673 1.00 79.69 269 PHE A CA 1
ATOM 2173 C C . PHE A 1 269 ? 1.843 -1.318 2.570 1.00 79.69 269 PHE A C 1
ATOM 2175 O O . PHE A 1 269 ? 1.714 -1.287 3.792 1.00 79.69 269 PHE A O 1
ATOM 2182 N N . GLU A 1 270 ? 2.988 -1.612 1.955 1.00 83.12 270 GLU A N 1
ATOM 2183 C CA . GLU A 1 270 ? 4.277 -1.953 2.559 1.00 83.12 270 GLU A CA 1
ATOM 2184 C C . GLU A 1 270 ? 5.402 -1.687 1.542 1.00 83.12 270 GLU A C 1
ATOM 2186 O O . GLU A 1 270 ? 5.111 -1.467 0.364 1.00 83.12 270 GLU A O 1
ATOM 2191 N N . ASP A 1 271 ? 6.664 -1.705 1.978 1.00 89.38 271 ASP A N 1
ATOM 2192 C CA . ASP A 1 271 ? 7.809 -1.631 1.062 1.00 89.38 271 ASP A CA 1
ATOM 2193 C C . ASP A 1 271 ? 7.813 -2.843 0.120 1.00 89.38 271 ASP A C 1
ATOM 2195 O O . ASP A 1 271 ? 7.563 -3.975 0.543 1.00 89.38 271 ASP A O 1
ATOM 2199 N N . LEU A 1 272 ? 8.101 -2.616 -1.163 1.00 90.44 272 LEU A N 1
ATOM 2200 C CA . LEU A 1 272 ? 8.085 -3.659 -2.187 1.00 90.44 272 LEU A CA 1
ATOM 2201 C C . LEU A 1 272 ? 9.406 -3.707 -2.949 1.00 90.44 272 LEU A C 1
ATOM 2203 O O . LEU A 1 272 ? 9.767 -2.770 -3.660 1.00 90.44 272 LEU A O 1
ATOM 2207 N N . ASP A 1 273 ? 10.049 -4.869 -2.893 1.00 93.56 273 ASP A N 1
ATOM 2208 C CA . ASP A 1 273 ? 11.111 -5.241 -3.819 1.00 93.56 273 ASP A CA 1
ATOM 2209 C C . ASP A 1 273 ? 10.500 -5.926 -5.046 1.00 93.56 273 ASP A C 1
ATOM 2211 O O . ASP A 1 273 ? 9.787 -6.927 -4.930 1.00 93.56 273 ASP A O 1
ATOM 2215 N N . LEU A 1 274 ? 10.782 -5.396 -6.235 1.00 93.50 274 LEU A N 1
ATOM 2216 C CA . LEU A 1 274 ? 10.282 -5.917 -7.503 1.00 93.50 274 LEU A CA 1
ATOM 2217 C C . LEU A 1 274 ? 11.420 -6.453 -8.370 1.00 93.50 274 LEU A C 1
ATOM 2219 O O . LEU A 1 274 ? 12.333 -5.724 -8.750 1.00 93.50 274 LEU A O 1
ATOM 2223 N N . TYR A 1 275 ? 11.325 -7.726 -8.741 1.00 93.50 275 TYR A N 1
ATOM 2224 C CA . TYR A 1 275 ? 12.293 -8.447 -9.566 1.00 93.50 275 TYR A CA 1
ATOM 2225 C C . TYR A 1 275 ? 11.732 -8.677 -10.975 1.00 93.50 275 TYR A C 1
ATOM 2227 O O . TYR A 1 275 ? 10.557 -9.024 -11.102 1.00 93.50 275 TYR A O 1
ATOM 2235 N N . PRO A 1 276 ? 12.519 -8.496 -12.047 1.00 93.06 276 PRO A N 1
ATOM 2236 C CA . PRO A 1 276 ? 12.038 -8.693 -13.406 1.00 93.06 276 PRO A CA 1
ATOM 2237 C C . PRO A 1 276 ? 11.815 -10.178 -13.720 1.00 93.06 276 PRO A C 1
ATOM 2239 O O . PRO A 1 276 ? 12.614 -11.047 -13.368 1.00 93.06 276 PRO A O 1
ATOM 2242 N N . ILE A 1 277 ? 10.729 -10.456 -14.431 1.00 92.88 277 ILE A N 1
ATOM 2243 C CA . ILE A 1 277 ? 10.396 -11.763 -14.991 1.00 92.88 277 ILE A CA 1
ATOM 2244 C C . ILE A 1 277 ? 10.881 -11.794 -16.439 1.00 92.88 277 ILE A C 1
ATOM 2246 O O . ILE A 1 277 ? 10.500 -10.933 -17.241 1.00 92.88 277 ILE A O 1
ATOM 2250 N N . TRP A 1 278 ? 11.692 -12.801 -16.758 1.00 91.44 278 TRP A N 1
ATOM 2251 C CA . TRP A 1 278 ? 12.278 -13.012 -18.079 1.00 91.44 278 TRP A CA 1
ATOM 2252 C C . TRP A 1 278 ? 11.759 -14.304 -18.717 1.00 91.44 278 TRP A C 1
ATOM 2254 O O . TRP A 1 278 ? 11.851 -15.367 -18.099 1.00 91.44 278 TRP A O 1
ATOM 2264 N N . GLU A 1 279 ? 11.287 -14.220 -19.962 1.00 88.31 279 GLU A N 1
ATOM 2265 C CA . GLU A 1 279 ? 10.840 -15.355 -20.792 1.00 88.31 279 GLU A CA 1
ATOM 2266 C C . GLU A 1 279 ? 11.621 -15.436 -22.103 1.00 88.31 279 GLU A C 1
ATOM 2268 O O . GLU A 1 279 ? 11.740 -14.388 -22.789 1.00 88.31 279 GLU A O 1
#

Foldseek 3Di:
DDQDQDPVRDGQQWKAFQNDIDGQQPNVQKDKDWDKDFPDDQDADPVRDRPCPVVTWIFTKIKIKGWHQWFFPVRVVVVVCRLVVDQWHWMWHQDPVVRGIDIFIWHKDDDDDFDFDDDPPDTGTTGGDMIMIIGDLPDFPWAKEDEQCAALVRHHFDWDDADEDDLAWFDDAQHKYAYDPDPDRKIKGFHDPPDDGTDHDDPPTDIDIDPPVVVDMDIDGARGKDFAADCVCVVSTGDYPPPKDWAFWAQDSNNPGDTDGHRDIDGDHHHGYIYTDID

Nearest PDB structures (foldseek):
  6tba-assembly1_5A  TM=5.115E-01  e=8.269E-03  Rhodobacter capsulatus SB 1003
  6tsv-assembly1_B  TM=4.998E-01  e=1.080E-02  Rhodobacter capsulatus DE442
  8v3t-assembly1_a  TM=4.356E-01  e=9.117E-02  Clostridioides difficile
  7bil-assembly1_A  TM=1.807E-01  e=2.770E+00  Thermus oshimai JL-2
  7oar-assembly1_A  TM=2.219E-01  e=4.023E+00  Thermus oshimai

pLDDT: mean 79.48, std 11.97, range [27.81, 94.62]

Sequence (279 aa):
MIIAQTENGYKFDSVCINGEWFSGIGYQGLLNVNTKTYVDEPTRSNDGSIPNINDYDTFVVPRCKVNFKYFKIEDYQRLCRVINSANEFPVIFWDKQFGTWVEHNMYCEPEEMAKMFNVGTSVFGVLDYEISFIGTLNNLNEYTIEYKFTDDSGVALTLVTYATYSAETTYNKNDLVKNTEDDITSYYKYINDTSGSGHELTDTDYWQVIDSSILSSETSNWGNSLKIKTLANLNDFYNSPTEKSFVGWNTKQDYTGATYFANQNISIFEDLDLYPIWE

Radius of gyration: 28.06 Å; Cα contacts (8 Å, |Δi|>4): 542; chains: 1; bounding box: 69×41×80 Å

Secondary structure (DSSP, 8-state):
------TT---TTEEEETTEEEE-EEEEEEEEEEEEEESSPPPPPTTS--TTTTSS-EEEEEEEEEEEEEEEHHHHHHHHHHHTS-SSEEEEEEETTTTEEEEEEEEEPPPPPP-EEEETTEEEEEEEEEEEEEE-TTS--EEEEEE--B-TT-PBPPBPPPEEP-TTS-B-TT-EEE--SSSS--EEEE--SSS-TTBPP-TT--EEEE--GGGS-EEEETT-EEEPPP-TTGGGTB-PPTT--EEEEESSTTS-S-EE-TT-EEE-SS-EEEEEEE-

Mean predicted aligned error: 14.16 Å